Protein 8ZRF (pdb70)

GO terms:
  GO:0005634 nucleus (C, IDA)
  GO:0005829 cytosol (C, IDA)
  GO:2000032 regulation of secondary shoot formation (P, IMP)
  GO:1901600 strigolactone metabolic process (P, IMP)
  GO:1901600 strigolactone metabolic process (P, IDA)

Radius of gyration: 19.19 Å; Cα contacts (8 Å, |Δi|>4): 622; chains: 1; bounding box: 52×47×46 Å

Nearest PDB structures (foldseek):
  8vcd-assembly1_A  TM=9.136E-01  e=2.248E-62  Arabidopsis thaliana
  8vca-assembly1_A  TM=9.143E-01  e=3.358E-61  Arabidopsis thaliana
  8vce-assembly2_B  TM=8.888E-01  e=4.292E-27  Arabidopsis thaliana
  8ea2-assembly1_A  TM=7.951E-01  e=3.078E-24  Pueraria montana var. lobata
  6rj8-assembly1_A-2  TM=8.460E-01  e=8.021E-21  Tabernanthe iboga

Organism: Arabidopsis thaliana (NCBI:txid3702)

Secondary structure (DSSP, 8-state):
-HHHHHHHHHHHHTT----SS------PPP-SS-----EEEEEEEEETTTTEEEEEEEEHHHHTTSPEEEEEEE--STTTS--TTSHHHHHHHHHHHHHHT-EEEEE----TTTS-TTHHHHHHHHHHHHHHHHHHTTGGGGTSSS---EEEEEEEEEEETHHHHHHHHHHHHHHTTSS--TT--EEEEEEES-----SSPPTGGGS---SS--HHHHHHHHHHHSPTT--TTSTTT-TTSSSS--TTSS-PPPEEEEEETT-TTHHHHHHHHHHHHHHSS--EEEEEETT--TTHHHH-TTSHHHHHHHHHHHHHHHHH-

B-factor: mean 43.34, std 15.81, range [19.72, 107.05]

Solvent-accessible surface area: 15609 Å² total; per-residue (Å²): 144,63,75,129,13,55,122,17,10,98,128,46,47,100,120,35,61,136,130,208,83,172,80,166,135,182,137,94,127,139,106,78,199,146,154,144,78,86,26,64,87,77,54,26,60,16,50,162,116,57,100,13,55,0,28,0,0,3,0,70,66,12,20,126,202,88,29,2,14,0,0,0,2,0,1,2,24,3,2,14,53,12,21,26,51,112,110,70,11,31,68,11,0,50,36,0,0,28,58,17,70,0,0,0,0,0,0,24,7,42,46,6,47,146,65,56,6,77,8,3,20,109,2,0,39,24,0,0,68,33,0,87,70,30,22,76,66,105,11,13,79,156,10,13,188,81,46,11,85,19,36,21,59,47,0,0,0,0,0,8,8,0,0,0,0,0,0,6,27,2,1,16,93,37,15,53,57,70,34,123,27,101,59,11,117,14,36,0,0,0,0,0,0,1,2,3,4,3,77,150,77,18,132,22,8,105,32,86,52,4,64,99,14,23,35,89,0,10,29,36,11,6,124,0,0,6,45,136,75,36,73,44,51,56,69,9,1,19,6,54,7,136,105,13,64,90,2,107,97,19,79,14,66,22,1,2,0,0,0,0,22,54,3,4,3,58,29,17,1,69,72,3,0,96,77,0,81,170,47,43,88,21,182,7,75,34,48,57,24,137,125,74,63,33,5,5,4,10,79,130,60,77,30,119,10,2,83,76,0,7,159,43,0,16,57,15,6,110,129,36,74

Structure (mmCIF, N/CA/C/O backbone):
data_8ZRF
#
_entry.id   8ZRF
#
_cell.length_a   84.091
_cell.length_b   84.091
_cell.length_c   117.238
_cell.angle_alpha   90.00
_cell.angle_beta   90.00
_cell.angle_gamma   90.00
#
_symmetry.space_group_name_H-M   'P 41 21 2'
#
loop_
_entity.id
_entity.type
_entity.pdbx_description
1 polymer 'Carboxylesterase 15'
2 non-polymer GLYCEROL
3 water water
#
loop_
_atom_site.group_PDB
_atom_site.id
_atom_site.type_symbol
_atom_site.label_atom_id
_atom_site.label_alt_id
_atom_site.label_comp_id
_atom_site.label_asym_id
_atom_site.label_entity_id
_atom_site.label_seq_id
_atom_site.pdbx_PDB_ins_code
_atom_site.Cartn_x
_atom_site.Cartn_y
_atom_site.Cartn_z
_atom_site.occupancy
_atom_site.B_iso_or_equiv
_atom_site.auth_seq_id
_atom_site.auth_comp_id
_atom_site.auth_asym_id
_atom_site.auth_atom_id
_atom_site.pdbx_PDB_model_num
ATOM 1 N N . GLN A 1 1 ? 50.029 47.953 64.054 1.00 75.59 9 GLN A N 1
ATOM 2 C CA . GLN A 1 1 ? 50.044 46.839 65.001 1.00 80.08 9 GLN A CA 1
ATOM 3 C C . GLN A 1 1 ? 48.733 46.057 64.954 1.00 76.96 9 GLN A C 1
ATOM 4 O O . GLN A 1 1 ? 48.743 44.837 64.813 1.00 74.53 9 GLN A O 1
ATOM 10 N N . VAL A 1 2 ? 47.611 46.775 65.085 1.00 75.06 10 VAL A N 1
ATOM 11 C CA . VAL A 1 2 ? 46.287 46.179 64.988 1.00 75.72 10 VAL A CA 1
ATOM 12 C C . VAL A 1 2 ? 46.047 45.682 63.562 1.00 74.23 10 VAL A C 1
ATOM 13 O O . VAL A 1 2 ? 45.445 44.629 63.357 1.00 66.85 10 VAL A O 1
ATOM 17 N N . ALA A 1 3 ? 46.538 46.453 62.583 1.00 71.84 11 ALA A N 1
ATOM 18 C CA . ALA A 1 3 ? 46.404 46.111 61.176 1.00 70.56 11 ALA A CA 1
ATOM 19 C C . ALA A 1 3 ? 47.199 44.859 60.804 1.00 70.09 11 ALA A C 1
ATOM 20 O O . ALA A 1 3 ? 46.765 44.089 59.950 1.00 71.28 11 ALA A O 1
ATOM 22 N N . GLU A 1 4 ? 48.359 44.664 61.447 1.00 67.99 12 GLU A N 1
ATOM 23 C CA . GLU A 1 4 ? 49.145 43.452 61.270 1.00 68.43 12 GLU A CA 1
ATOM 24 C C . GLU A 1 4 ? 48.447 42.247 61.888 1.00 62.58 12 GLU A C 1
ATOM 25 O O . GLU A 1 4 ? 48.441 41.169 61.300 1.00 57.65 12 GLU A O 1
ATOM 31 N N . ASP A 1 5 ? 47.897 42.438 63.092 1.00 59.56 13 ASP A N 1
ATOM 32 C CA . ASP A 1 5 ? 47.127 41.406 63.766 1.00 61.00 13 ASP A CA 1
ATOM 33 C C . ASP A 1 5 ? 45.905 40.974 62.956 1.00 58.59 13 ASP A C 1
ATOM 34 O O . ASP A 1 5 ? 45.516 39.807 62.996 1.00 55.46 13 ASP A O 1
ATOM 39 N N . CYS A 1 6 ? 45.319 41.924 62.218 1.00 55.07 14 CYS A N 1
ATOM 40 C CA . CYS A 1 6 ? 44.199 41.650 61.331 1.00 57.60 14 CYS A CA 1
ATOM 41 C C . CYS A 1 6 ? 44.606 40.801 60.124 1.00 58.64 14 CYS A C 1
ATOM 42 O O . CYS A 1 6 ? 43.855 39.924 59.701 1.00 50.53 14 CYS A O 1
ATOM 45 N N . MET A 1 7 ? 45.785 41.078 59.552 1.00 58.48 15 MET A N 1
ATOM 46 C CA . MET A 1 7 ? 46.300 40.292 58.441 1.00 56.34 15 MET A CA 1
ATOM 47 C C . MET A 1 7 ? 46.589 38.862 58.896 1.00 51.57 15 MET A C 1
ATOM 48 O O . MET A 1 7 ? 46.326 37.910 58.166 1.00 55.20 15 MET A O 1
ATOM 53 N N . GLY A 1 8 ? 47.110 38.722 60.119 1.00 46.72 16 GLY A N 1
ATOM 54 C CA . GLY A 1 8 ? 47.401 37.424 60.703 1.00 46.57 16 GLY A CA 1
ATOM 55 C C . GLY A 1 8 ? 46.149 36.645 61.097 1.00 47.55 16 GLY A C 1
ATOM 56 O O . GLY A 1 8 ? 46.155 35.413 61.103 1.00 43.79 16 GLY A O 1
ATOM 57 N N . LEU A 1 9 ? 45.087 37.380 61.451 1.00 45.87 17 LEU A N 1
ATOM 58 C CA . LEU A 1 9 ? 43.803 36.776 61.764 1.00 43.94 17 LEU A CA 1
ATOM 59 C C . LEU A 1 9 ? 43.237 36.059 60.538 1.00 40.47 17 LEU A C 1
ATOM 60 O O . LEU A 1 9 ? 42.828 34.906 60.638 1.00 38.20 17 LEU A O 1
ATOM 65 N N . LEU A 1 10 ? 43.207 36.756 59.394 1.00 40.90 18 LEU A N 1
ATOM 66 C CA . LEU A 1 10 ? 42.769 36.160 58.142 1.00 43.81 18 LEU A CA 1
ATOM 67 C C . LEU A 1 10 ? 43.485 34.841 57.845 1.00 45.42 18 LEU A C 1
ATOM 68 O O . LEU A 1 10 ? 42.851 33.864 57.448 1.00 41.88 18 LEU A O 1
ATOM 73 N N . GLN A 1 11 ? 44.809 34.815 58.045 1.00 43.17 19 GLN A N 1
ATOM 74 C CA . GLN A 1 11 ? 45.586 33.620 57.762 1.00 43.27 19 GLN A CA 1
ATOM 75 C C . GLN A 1 11 ? 45.198 32.480 58.697 1.00 40.49 19 GLN A C 1
ATOM 76 O O . GLN A 1 11 ? 44.985 31.360 58.248 1.00 43.13 19 GLN A O 1
ATOM 82 N N . LEU A 1 12 ? 45.102 32.767 60.000 1.00 38.82 20 LEU A N 1
ATOM 83 C CA . LEU A 1 12 ? 44.796 31.732 60.976 1.00 40.75 20 LEU A CA 1
ATOM 84 C C . LEU A 1 12 ? 43.375 31.203 60.794 1.00 39.57 20 LEU A C 1
ATOM 85 O O . LEU A 1 12 ? 43.127 30.007 60.935 1.00 37.51 20 LEU A O 1
ATOM 90 N N . LEU A 1 13 ? 42.452 32.103 60.442 1.00 38.17 21 LEU A N 1
ATOM 91 C CA . LEU A 1 13 ? 41.044 31.756 60.344 1.00 41.48 21 LEU A CA 1
ATOM 92 C C . LEU A 1 13 ? 40.787 30.694 59.275 1.00 39.54 21 LEU A C 1
ATOM 93 O O . LEU A 1 13 ? 39.954 29.802 59.460 1.00 37.07 21 LEU A O 1
ATOM 98 N N . SER A 1 14 ? 41.522 30.784 58.161 1.00 36.81 22 SER A N 1
ATOM 99 C CA . SER A 1 14 ? 41.274 29.932 57.009 1.00 38.66 22 SER A CA 1
ATOM 100 C C . SER A 1 14 ? 42.338 28.858 56.791 1.00 39.17 22 SER A C 1
ATOM 101 O O . SER A 1 14 ? 42.367 28.205 55.751 1.00 38.41 22 SER A O 1
ATOM 104 N N . ASN A 1 15 ? 43.187 28.665 57.801 1.00 42.37 23 ASN A N 1
ATOM 105 C CA . ASN A 1 15 ? 44.249 27.679 57.742 1.00 47.33 23 ASN A CA 1
ATOM 106 C C . ASN A 1 15 ? 43.724 26.245 57.820 1.00 46.19 23 ASN A C 1
ATOM 107 O O . ASN A 1 15 ? 44.251 25.353 57.162 1.00 47.35 23 ASN A O 1
ATOM 112 N N . GLY A 1 16 ? 42.694 26.027 58.643 1.00 45.50 24 GLY A N 1
ATOM 113 C CA . GLY A 1 16 ? 42.101 24.708 58.800 1.00 48.46 24 GLY A CA 1
ATOM 114 C C . GLY A 1 16 ? 43.044 23.733 59.502 1.00 49.39 24 GLY A C 1
ATOM 115 O O . GLY A 1 16 ? 43.968 24.146 60.200 1.00 46.49 24 GLY A O 1
ATOM 116 N N . THR A 1 17 ? 42.802 22.434 59.302 1.00 46.43 25 THR A N 1
ATOM 117 C CA . THR A 1 17 ? 43.618 21.397 59.908 1.00 44.36 25 THR A CA 1
ATOM 118 C C . THR A 1 17 ? 43.713 20.199 58.967 1.00 41.09 25 THR A C 1
ATOM 119 O O . THR A 1 17 ? 42.899 20.049 58.060 1.00 42.74 25 THR A O 1
ATOM 123 N N . VAL A 1 18 ? 44.706 19.342 59.219 1.00 38.96 26 VAL A N 1
ATOM 124 C CA . VAL A 1 18 ? 44.961 18.160 58.413 1.00 39.15 26 VAL A CA 1
ATOM 125 C C . VAL A 1 18 ? 44.721 16.926 59.273 1.00 41.61 26 VAL A C 1
ATOM 126 O O . VAL A 1 18 ? 45.331 16.779 60.325 1.00 41.60 26 VAL A O 1
ATOM 130 N N . LEU A 1 19 ? 43.828 16.044 58.819 1.00 42.49 27 LEU A N 1
ATOM 131 C CA . LEU A 1 19 ? 43.590 14.789 59.509 1.00 47.06 27 LEU A CA 1
ATOM 132 C C . LEU A 1 19 ? 44.786 13.869 59.297 1.00 49.21 27 LEU A C 1
ATOM 133 O O . LEU A 1 19 ? 45.262 13.728 58.173 1.00 48.66 27 LEU A O 1
ATOM 138 N N . ARG A 1 20 ? 45.239 13.238 60.387 1.00 56.28 28 ARG A N 1
ATOM 139 C CA . ARG A 1 20 ? 46.380 12.338 60.350 1.00 66.07 28 ARG A CA 1
ATOM 140 C C . ARG A 1 20 ? 46.024 10.988 59.728 1.00 62.47 28 ARG A C 1
ATOM 141 O O . ARG A 1 20 ? 46.885 10.344 59.132 1.00 66.19 28 ARG A O 1
ATOM 149 N N . SER A 1 21 ? 44.753 10.577 59.861 1.00 51.82 29 SER A N 1
ATOM 150 C CA . SER A 1 21 ? 44.275 9.333 59.276 1.00 49.64 29 SER A CA 1
ATOM 151 C C . SER A 1 21 ? 42.828 9.449 58.799 1.00 43.95 29 SER A C 1
ATOM 152 O O . SER A 1 21 ? 42.165 10.444 59.065 1.00 46.32 29 SER A O 1
ATOM 155 N N . GLU A 1 22 ? 42.339 8.417 58.104 1.00 39.60 30 GLU A N 1
ATOM 156 C CA . GLU A 1 22 ? 40.994 8.462 57.558 1.00 42.49 30 GLU A CA 1
ATOM 157 C C . GLU A 1 22 ? 39.960 8.430 58.681 1.00 40.70 30 GLU A C 1
ATOM 158 O O . GLU A 1 22 ? 40.205 7.870 59.750 1.00 37.83 30 GLU A O 1
ATOM 164 N N . SER A 1 23 ? 38.817 9.084 58.438 1.00 39.33 31 SER A N 1
ATOM 165 C CA . SER A 1 23 ? 37.726 9.132 59.399 1.00 37.95 31 SER A CA 1
ATOM 166 C C . SER A 1 23 ? 36.397 8.856 58.712 1.00 36.94 31 SER A C 1
ATOM 167 O O . SER A 1 23 ? 36.322 8.815 57.488 1.00 38.68 31 SER A O 1
ATOM 170 N N . ILE A 1 24 ? 35.358 8.662 59.529 1.00 38.36 32 ILE A N 1
ATOM 171 C CA . ILE A 1 24 ? 34.018 8.383 59.047 1.00 37.29 32 ILE A CA 1
ATOM 172 C C . ILE A 1 24 ? 33.055 9.318 59.770 1.00 34.45 32 ILE A C 1
ATOM 173 O O . ILE A 1 24 ? 33.206 9.538 60.966 1.00 37.26 32 ILE A O 1
ATOM 178 N N . ASP A 1 25 ? 32.091 9.873 59.028 1.00 32.43 33 ASP A N 1
ATOM 179 C CA . ASP A 1 25 ? 30.995 10.628 59.612 1.00 34.21 33 ASP A CA 1
ATOM 180 C C . ASP A 1 25 ? 29.672 10.013 59.165 1.00 33.94 33 ASP A C 1
ATOM 181 O O . ASP A 1 25 ? 29.604 9.374 58.118 1.00 33.26 33 ASP A O 1
ATOM 186 N N . LEU A 1 26 ? 28.632 10.249 59.959 1.00 33.96 34 LEU A N 1
ATOM 187 C CA . LEU A 1 26 ? 27.264 9.801 59.608 1.00 40.13 34 LEU A CA 1
ATOM 188 C C . LEU A 1 26 ? 26.496 11.010 59.061 1.00 41.07 34 LEU A C 1
ATOM 189 O O . LEU A 1 26 ? 26.623 12.088 59.646 1.00 49.45 34 LEU A O 1
ATOM 194 N N . ILE A 1 27 ? 25.764 10.835 57.970 1.00 38.42 35 ILE A N 1
ATOM 195 C CA . ILE A 1 27 ? 25.028 11.962 57.335 1.00 44.76 35 ILE A CA 1
ATOM 196 C C . ILE A 1 27 ? 23.558 11.570 57.174 1.00 47.69 35 ILE A C 1
ATOM 197 O O . ILE A 1 27 ? 23.293 10.471 56.667 1.00 43.70 35 ILE A O 1
ATOM 202 N N . THR A 1 28 ? 22.657 12.467 57.569 1.00 52.39 36 THR A N 1
ATOM 203 C CA . THR A 1 28 ? 21.207 12.223 57.432 1.00 55.70 36 THR A CA 1
ATOM 204 C C . THR A 1 28 ? 20.806 12.405 55.989 1.00 57.71 36 THR A C 1
ATOM 205 O O . THR A 1 28 ? 21.118 13.457 55.418 1.00 61.43 36 THR A O 1
ATOM 209 N N . GLN A 1 29 ? 20.160 11.402 55.408 1.00 61.62 37 GLN A N 1
ATOM 210 C CA . GLN A 1 29 ? 19.695 11.463 54.033 1.00 67.32 37 GLN A CA 1
ATOM 211 C C . GLN A 1 29 ? 18.429 12.306 53.920 1.00 68.21 37 GLN A C 1
ATOM 212 O O . GLN A 1 29 ? 17.691 12.462 54.892 1.00 59.92 37 GLN A O 1
ATOM 218 N N . GLN A 1 30 ? 18.205 12.856 52.720 1.00 73.99 38 GLN A N 1
ATOM 219 C CA . GLN A 1 30 ? 16.948 13.504 52.387 1.00 80.26 38 GLN A CA 1
ATOM 220 C C . GLN A 1 30 ? 15.839 12.473 52.573 1.00 81.79 38 GLN A C 1
ATOM 221 O O . GLN A 1 30 ? 15.972 11.336 52.125 1.00 87.30 38 GLN A O 1
ATOM 227 N N . ILE A 1 31 ? 14.767 12.872 53.266 1.00 75.49 39 ILE A N 1
ATOM 228 C CA . ILE A 1 31 ? 13.612 12.010 53.458 1.00 79.23 39 ILE A CA 1
ATOM 229 C C . ILE A 1 31 ? 12.333 12.821 53.247 1.00 74.11 39 ILE A C 1
ATOM 230 O O . ILE A 1 31 ? 12.219 13.944 53.740 1.00 63.47 39 ILE A O 1
ATOM 235 N N . PRO A 1 32 ? 11.343 12.297 52.484 1.00 71.53 40 PRO A N 1
ATOM 236 C CA . PRO A 1 32 ? 10.073 12.994 52.318 1.00 66.21 40 PRO A CA 1
ATOM 237 C C . PRO A 1 32 ? 9.251 13.004 53.604 1.00 58.39 40 PRO A C 1
ATOM 238 O O . PRO A 1 32 ? 9.566 12.279 54.545 1.00 63.93 40 PRO A O 1
ATOM 242 N N . PHE A 1 33 ? 8.180 13.790 53.617 1.00 51.82 41 PHE A N 1
ATOM 243 C CA . PHE A 1 33 ? 7.241 13.803 54.774 1.00 56.28 41 PHE A CA 1
ATOM 244 C C . PHE A 1 33 ? 7.957 14.293 56.035 1.00 56.81 41 PHE A C 1
ATOM 245 O O . PHE A 1 33 ? 7.808 13.714 57.123 1.00 55.23 41 PHE A O 1
ATOM 253 N N . LYS A 1 34 ? 8.688 15.387 55.886 1.00 58.40 42 LYS A N 1
ATOM 254 C CA . LYS A 1 34 ? 9.358 15.994 57.055 1.00 64.28 42 LYS A CA 1
ATOM 255 C C . LYS A 1 34 ? 8.318 16.772 57.861 1.00 62.86 42 LYS A C 1
ATOM 256 O O . LYS A 1 34 ? 7.320 17.214 57.273 1.00 59.90 42 LYS A O 1
ATOM 262 N N . ASN A 1 35 ? 8.536 16.914 59.164 1.00 58.93 43 ASN A N 1
ATOM 263 C CA . ASN A 1 35 ? 7.629 17.743 59.990 1.00 56.47 43 ASN A CA 1
ATOM 264 C C . ASN A 1 35 ? 8.136 19.184 59.911 1.00 57.74 43 ASN A C 1
ATOM 265 O O . ASN A 1 35 ? 9.362 19.378 59.932 1.00 58.77 43 ASN A O 1
ATOM 270 N N . ASN A 1 36 ? 7.228 20.145 59.794 1.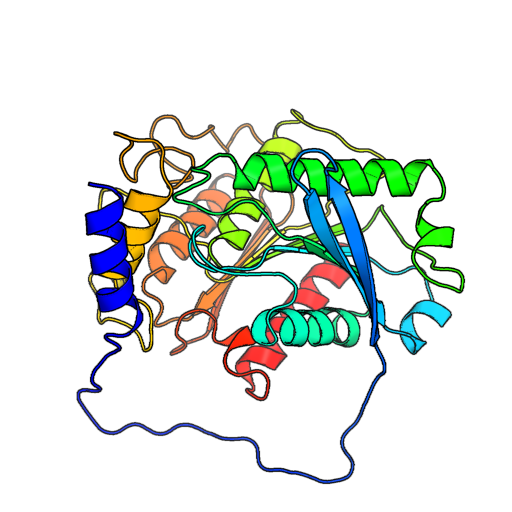00 53.62 44 ASN A N 1
ATOM 271 C CA . ASN A 1 36 ? 7.658 21.554 59.618 1.00 60.18 44 ASN A CA 1
ATOM 272 C C . ASN A 1 36 ? 6.930 22.470 60.606 1.00 57.54 44 ASN A C 1
ATOM 273 O O . ASN A 1 36 ? 5.950 22.019 61.225 1.00 50.06 44 ASN A O 1
ATOM 278 N N . GLN A 1 37 ? 7.421 23.700 60.747 1.00 52.94 45 GLN A N 1
ATOM 279 C CA . GLN A 1 37 ? 6.825 24.699 61.663 1.00 49.33 45 GLN A CA 1
ATOM 280 C C . GLN A 1 37 ? 7.208 26.081 61.124 1.00 41.28 45 GLN A C 1
ATOM 281 O O . GLN A 1 37 ? 8.282 26.194 60.522 1.00 36.69 45 GLN A O 1
ATOM 287 N N . THR A 1 38 ? 6.343 27.070 61.312 1.00 33.83 46 THR A N 1
ATOM 288 C CA . THR A 1 38 ? 6.630 28.441 60.869 1.00 33.58 46 THR A CA 1
ATOM 289 C C . THR A 1 38 ? 7.185 29.233 62.030 1.00 30.70 46 THR A C 1
ATOM 290 O O . THR A 1 38 ? 6.752 28.997 63.169 1.00 30.32 46 THR A O 1
ATOM 294 N N . VAL A 1 39 ? 8.121 30.129 61.745 1.00 31.52 47 VAL A N 1
ATOM 295 C CA . VAL A 1 39 ? 8.695 31.018 62.792 1.00 29.80 47 VAL A CA 1
ATOM 296 C C . VAL A 1 39 ? 8.658 32.455 62.256 1.00 28.48 47 VAL A C 1
ATOM 297 O O . VAL A 1 39 ? 9.228 32.707 61.192 1.00 28.89 47 VAL A O 1
ATOM 301 N N . LEU A 1 40 ? 7.982 33.334 62.978 1.00 29.38 48 LEU A N 1
ATOM 302 C CA . LEU A 1 40 ? 7.910 34.759 62.602 1.00 31.85 48 LEU A CA 1
ATOM 303 C C . LEU A 1 40 ? 9.126 35.475 63.189 1.00 29.96 48 LEU A C 1
ATOM 304 O O . LEU A 1 40 ? 9.471 35.194 64.334 1.00 32.32 48 LEU A O 1
ATOM 309 N N . PHE A 1 41 ? 9.744 36.357 62.413 1.00 29.66 49 PHE A N 1
ATOM 310 C CA . PHE A 1 41 ? 10.843 37.127 62.960 1.00 28.79 49 PHE A CA 1
ATOM 311 C C . PHE A 1 41 ? 10.875 38.531 62.376 1.00 30.40 49 PHE A C 1
ATOM 312 O O . PHE A 1 41 ? 10.356 38.776 61.291 1.00 29.65 49 PHE A O 1
ATOM 320 N N . LYS A 1 42 ? 11.460 39.449 63.143 1.00 30.31 50 LYS A N 1
ATOM 321 C CA . LYS A 1 42 ? 11.663 40.805 62.681 1.00 33.09 50 LYS A CA 1
ATOM 322 C C . LYS A 1 42 ? 12.827 41.414 63.446 1.00 31.27 50 LYS A C 1
ATOM 323 O O . LYS A 1 42 ? 13.141 40.977 64.552 1.00 28.75 50 LYS A O 1
ATOM 329 N N . ASP A 1 43 ? 13.424 42.445 62.848 1.00 29.97 51 ASP A N 1
ATOM 330 C CA . ASP A 1 43 ? 14.499 43.183 63.480 1.00 31.55 51 ASP A CA 1
ATOM 331 C C . ASP A 1 43 ? 13.956 44.446 64.140 1.00 33.31 51 ASP A C 1
ATOM 332 O O . ASP A 1 43 ? 12.981 45.028 63.669 1.00 31.66 51 ASP A O 1
ATOM 337 N N . SER A 1 44 ? 14.592 44.857 65.238 1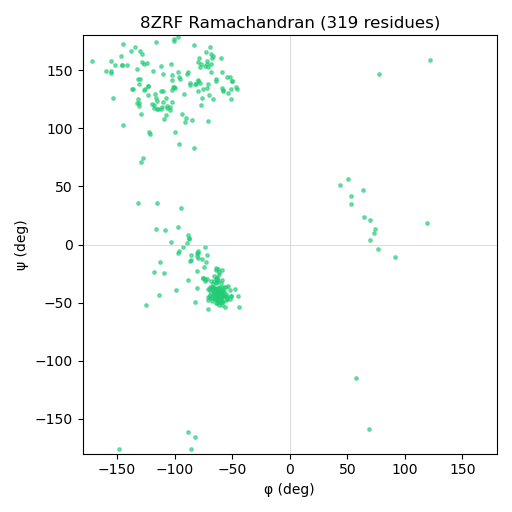.00 35.80 52 SER A N 1
ATOM 338 C CA . SER A 1 44 ? 14.377 46.196 65.757 1.00 37.29 52 SER A CA 1
ATOM 339 C C . SER A 1 44 ? 15.601 46.704 66.503 1.00 35.92 52 SER A C 1
ATOM 340 O O . SER A 1 44 ? 16.434 45.931 66.988 1.00 32.92 52 SER A O 1
ATOM 343 N N . ILE A 1 45 ? 15.710 48.033 66.534 1.00 33.11 53 ILE A N 1
ATOM 344 C CA . ILE A 1 45 ? 16.832 48.697 67.166 1.00 36.24 53 ILE A CA 1
ATOM 345 C C . ILE A 1 45 ? 16.629 48.623 68.675 1.00 32.85 53 ILE A C 1
ATOM 346 O O . ILE A 1 45 ? 15.518 48.817 69.156 1.00 37.44 53 ILE A O 1
ATOM 351 N N . TYR A 1 46 ? 17.691 48.258 69.400 1.00 30.55 54 TYR A N 1
ATOM 352 C CA . TYR A 1 46 ? 17.669 48.246 70.853 1.00 30.67 54 TYR A CA 1
ATOM 353 C C . TYR A 1 46 ? 18.594 49.300 71.456 1.00 31.10 54 TYR A C 1
ATOM 354 O O . TYR A 1 46 ? 18.503 49.584 72.642 1.00 32.35 54 TYR A O 1
ATOM 363 N N . HIS A 1 47 ? 19.499 49.855 70.644 1.00 32.96 55 HIS A N 1
ATOM 364 C CA . HIS A 1 47 ? 20.383 50.912 71.101 1.00 33.66 55 HIS A CA 1
ATOM 365 C C . HIS A 1 47 ? 20.608 51.876 69.938 1.00 33.47 55 HIS A C 1
ATOM 366 O O . HIS A 1 47 ? 21.357 51.585 69.003 1.00 31.70 55 HIS A O 1
ATOM 373 N N . LYS A 1 48 ? 19.917 53.017 70.004 1.00 33.95 56 LYS A N 1
ATOM 374 C CA . LYS A 1 48 ? 19.899 53.975 68.911 1.00 36.34 56 LYS A CA 1
ATOM 375 C C . LYS A 1 48 ? 21.275 54.584 68.642 1.00 33.14 56 LYS A C 1
ATOM 376 O O . LYS A 1 48 ? 21.701 54.613 67.494 1.00 35.35 56 LYS A O 1
ATOM 382 N N . PRO A 1 49 ? 22.034 55.053 69.664 1.00 35.79 57 PRO A N 1
ATOM 383 C CA . PRO A 1 49 ? 23.326 55.689 69.425 1.00 36.17 57 PRO A CA 1
ATOM 384 C C . PRO A 1 49 ? 24.330 54.817 68.674 1.00 38.04 57 PRO A C 1
ATOM 385 O O . PRO A 1 49 ? 25.024 55.305 67.788 1.00 36.06 57 PRO A O 1
ATOM 389 N N . ASN A 1 50 ? 24.417 53.538 69.060 1.00 36.55 58 ASN A N 1
ATOM 390 C CA . ASN A 1 50 ? 25.311 52.582 68.421 1.00 36.31 58 ASN A CA 1
ATOM 391 C C . ASN A 1 50 ? 24.676 51.850 67.236 1.00 34.65 58 ASN A C 1
ATOM 392 O O . ASN A 1 50 ? 25.321 51.024 66.603 1.00 35.65 58 ASN A O 1
ATOM 397 N N . ASN A 1 51 ? 23.418 52.173 66.918 1.00 33.21 59 ASN A N 1
ATOM 398 C CA . ASN A 1 51 ? 22.722 51.542 65.810 1.00 36.61 59 ASN A CA 1
ATOM 399 C C . ASN A 1 51 ? 22.754 50.016 65.931 1.00 36.27 59 ASN A C 1
ATOM 400 O O . ASN A 1 51 ? 22.973 49.308 64.952 1.00 37.38 59 ASN A O 1
ATOM 405 N N . LEU A 1 52 ? 22.558 49.518 67.155 1.00 33.61 60 LEU A N 1
ATOM 406 C CA . LEU A 1 52 ? 22.562 48.089 67.415 1.00 32.97 60 LEU A CA 1
ATOM 407 C C . LEU A 1 52 ? 21.141 47.545 67.316 1.00 32.76 60 LEU A C 1
ATOM 408 O O . LEU A 1 52 ? 20.219 48.082 67.940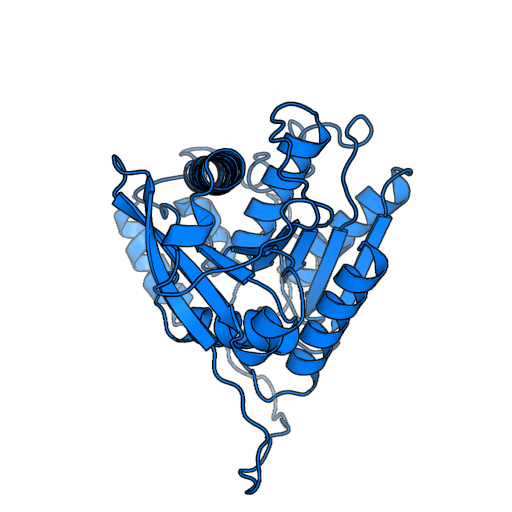 1.00 28.20 60 LEU A O 1
ATOM 413 N N . HIS A 1 53 ? 21.006 46.471 66.525 1.00 28.90 61 HIS A N 1
ATOM 414 C CA . HIS A 1 53 ? 19.745 45.790 66.298 1.00 27.33 61 HIS A CA 1
ATOM 415 C C . HIS A 1 53 ? 19.721 44.397 66.922 1.00 28.39 61 HIS A C 1
ATOM 416 O O . HIS A 1 53 ? 20.758 43.767 67.120 1.00 27.31 61 HIS A O 1
ATOM 423 N N . LEU A 1 54 ? 18.511 43.940 67.243 1.00 26.66 62 LEU A N 1
ATOM 424 C CA . LEU A 1 54 ? 18.283 42.565 67.632 1.00 26.88 62 LEU A CA 1
ATOM 425 C C . LEU A 1 54 ? 17.148 42.018 66.772 1.00 27.93 62 LEU A C 1
ATOM 426 O O . LEU A 1 54 ? 16.358 42.781 66.208 1.00 27.19 62 LEU A O 1
ATOM 431 N N . ARG A 1 55 ? 17.115 40.689 66.652 1.00 26.53 63 ARG A N 1
ATOM 432 C CA . ARG A 1 55 ? 16.058 39.997 65.940 1.00 27.10 63 ARG A CA 1
ATOM 433 C C . ARG A 1 55 ? 15.200 39.250 66.954 1.00 26.20 63 ARG A C 1
ATOM 434 O O . ARG A 1 55 ? 15.713 38.578 67.853 1.00 25.62 63 ARG A O 1
ATOM 442 N N . LEU A 1 56 ? 13.884 39.423 66.812 1.00 25.41 64 LEU A N 1
ATOM 443 C CA . LEU A 1 56 ? 12.899 38.710 67.600 1.00 25.10 64 LEU A CA 1
ATOM 444 C C . LEU A 1 56 ? 12.324 37.547 66.792 1.00 24.58 64 LEU A C 1
ATOM 445 O O . LEU A 1 56 ? 11.957 37.719 65.633 1.00 26.22 64 LEU A O 1
ATOM 450 N N . TYR A 1 57 ? 12.211 36.385 67.434 1.00 25.42 65 TYR A N 1
ATOM 451 C CA . TYR A 1 57 ? 11.642 35.198 66.820 1.00 26.75 65 TYR A CA 1
ATOM 452 C C . TYR A 1 57 ? 10.476 34.687 67.654 1.00 27.16 65 TYR A C 1
ATOM 453 O O . TYR A 1 57 ? 10.584 34.584 68.867 1.00 26.71 65 TYR A O 1
ATOM 462 N N . LYS A 1 58 ? 9.392 34.321 66.969 1.00 28.71 66 LYS A N 1
ATOM 463 C CA . LYS A 1 58 ? 8.225 33.747 67.605 1.00 31.48 66 LYS A CA 1
ATOM 464 C C . LYS A 1 58 ? 7.800 32.513 66.818 1.00 29.30 66 LYS A C 1
ATOM 465 O O . LYS A 1 58 ? 7.486 32.618 65.634 1.00 27.67 66 LYS A O 1
ATOM 471 N N . PRO A 1 59 ? 7.740 31.314 67.438 1.00 34.03 67 PRO A N 1
ATOM 472 C CA . PRO A 1 59 ? 7.087 30.180 66.797 1.00 38.52 67 PRO A CA 1
ATOM 473 C C . PRO A 1 59 ? 5.584 30.403 66.738 1.00 38.98 67 PRO A C 1
ATOM 474 O O . PRO A 1 59 ? 5.000 30.756 67.754 1.00 39.40 67 PRO A O 1
ATOM 478 N N . ILE A 1 60 ? 4.973 30.251 65.560 1.00 43.82 68 ILE A N 1
ATOM 479 C CA . ILE A 1 60 ? 3.603 30.711 65.377 1.00 51.74 68 ILE A CA 1
ATOM 480 C C . ILE A 1 60 ? 2.563 29.862 66.111 1.00 61.23 68 ILE A C 1
ATOM 481 O O . ILE A 1 60 ? 1.773 30.398 66.890 1.00 64.34 68 ILE A O 1
ATOM 486 N N . SER A 1 61 ? 2.550 28.548 65.860 1.00 65.88 69 SER A N 1
ATOM 487 C CA . SER A 1 61 ? 1.522 27.689 66.431 1.00 74.19 69 SER A CA 1
ATOM 488 C C . SER A 1 61 ? 1.616 27.597 67.956 1.00 79.06 69 SER A C 1
ATOM 489 O O . SER A 1 61 ? 0.595 27.454 68.627 1.00 81.65 69 SER A O 1
ATOM 492 N N . ALA A 1 62 ? 2.841 27.695 68.494 1.00 81.98 70 ALA A N 1
ATOM 493 C CA . ALA A 1 62 ? 3.080 27.575 69.927 1.00 83.48 70 ALA A CA 1
ATOM 494 C C . ALA A 1 62 ? 2.631 28.798 70.728 1.00 86.58 70 ALA A C 1
ATOM 495 O O . ALA A 1 62 ? 2.234 28.658 71.884 1.00 87.68 70 ALA A O 1
ATOM 497 N N . SER A 1 63 ? 2.698 29.987 70.109 1.00 87.46 71 SER A N 1
ATOM 498 C CA . SER A 1 63 ? 2.317 31.236 70.758 1.00 90.22 71 SER A CA 1
ATOM 499 C C . SER A 1 63 ? 0.805 31.415 70.904 1.00 93.53 71 SER A C 1
ATOM 500 O O . SER A 1 63 ? 0.357 32.222 71.718 1.00 89.87 71 SER A O 1
ATOM 503 N N . ASN A 1 64 ? 0.032 30.667 70.102 1.00 100.26 72 ASN A N 1
ATOM 504 C CA . ASN A 1 64 ? -1.415 30.583 70.247 1.00 101.39 72 ASN A CA 1
ATOM 505 C C . ASN A 1 64 ? -1.845 29.864 71.525 1.00 97.82 72 ASN A C 1
ATOM 506 O O . ASN A 1 64 ? -2.931 30.121 72.039 1.00 98.76 72 ASN A O 1
ATOM 511 N N . ARG A 1 65 ? -1.022 28.912 71.956 1.00 98.18 73 ARG A N 1
ATOM 512 C CA . ARG A 1 65 ? -1.413 28.068 73.109 1.00 98.46 73 ARG A CA 1
ATOM 513 C C . ARG A 1 65 ? -1.127 28.763 74.441 1.00 91.39 73 ARG A C 1
ATOM 514 O O . ARG A 1 65 ? -2.037 28.779 75.294 1.00 91.82 73 ARG A O 1
ATOM 522 N N . THR A 1 66 ? 0.078 29.302 74.623 1.00 82.14 74 THR A N 1
ATOM 523 C CA . THR A 1 66 ? 0.399 29.849 75.956 1.00 74.76 74 THR A CA 1
ATOM 524 C C . THR A 1 66 ? 1.333 31.030 75.886 1.00 62.58 74 THR A C 1
ATOM 525 O O . THR A 1 66 ? 1.647 31.486 74.769 1.00 60.95 74 THR A O 1
ATOM 529 N N . ALA A 1 67 ? 1.740 31.518 77.056 1.00 53.43 75 ALA A N 1
ATOM 530 C CA . ALA A 1 67 ? 2.722 32.612 77.126 1.00 47.66 75 ALA A CA 1
ATOM 531 C C . ALA A 1 67 ? 4.099 32.005 76.910 1.00 42.13 75 ALA A C 1
ATOM 532 O O . ALA A 1 67 ? 4.431 31.003 77.555 1.00 44.83 75 ALA A O 1
ATOM 534 N N . LEU A 1 68 ? 4.876 32.614 76.031 1.00 40.45 76 LEU A N 1
ATOM 535 C CA . LEU A 1 68 ? 6.171 32.062 75.674 1.00 37.53 76 LEU A CA 1
ATOM 536 C C . LEU A 1 68 ? 7.244 32.432 76.693 1.00 37.39 76 LEU A C 1
ATOM 537 O O . LEU A 1 68 ? 7.317 33.582 77.130 1.00 34.16 76 LEU A O 1
ATOM 542 N N . PRO A 1 69 ? 8.140 31.494 77.077 1.00 34.09 77 PRO A N 1
ATOM 543 C CA . PRO A 1 69 ? 9.372 31.883 77.744 1.00 32.83 77 PRO A CA 1
ATOM 544 C C . PRO A 1 69 ? 10.272 32.620 76.764 1.00 29.27 77 PRO A C 1
ATOM 545 O O . PRO A 1 69 ? 10.044 32.558 75.561 1.00 27.04 77 PRO A O 1
ATOM 549 N N . VAL A 1 70 ? 11.273 33.319 77.295 1.00 28.93 78 VAL A N 1
ATOM 550 C CA . VAL A 1 70 ? 12.171 34.110 76.480 1.00 27.73 78 VAL A CA 1
ATOM 551 C C . VAL A 1 70 ? 13.549 33.463 76.517 1.00 27.87 78 VAL A C 1
ATOM 552 O O . VAL A 1 70 ? 14.049 33.132 77.586 1.00 28.89 78 VAL A O 1
ATOM 556 N N . VAL A 1 71 ? 14.144 33.307 75.334 1.00 26.99 79 VAL A N 1
ATOM 557 C CA . VAL A 1 71 ? 15.527 32.888 75.207 1.00 27.43 79 VAL A CA 1
ATOM 558 C C . VAL A 1 71 ? 16.294 34.039 74.566 1.00 24.83 79 VAL A C 1
ATOM 559 O O . VAL A 1 71 ? 16.017 34.424 73.438 1.00 26.59 79 VAL A O 1
ATOM 563 N N . VAL A 1 72 ? 17.249 34.592 75.312 1.00 25.12 80 VAL A N 1
ATOM 564 C CA . VAL A 1 72 ? 18.176 35.570 74.768 1.00 25.08 80 VAL A CA 1
ATOM 565 C C . VAL A 1 72 ? 19.421 34.820 74.309 1.00 25.94 80 VAL A C 1
ATOM 566 O O . VAL A 1 72 ? 20.144 34.252 75.128 1.00 26.86 80 VAL A O 1
ATOM 570 N N . PHE A 1 73 ? 19.631 34.805 72.991 1.00 25.23 81 PHE A N 1
ATOM 571 C CA . PHE A 1 73 ? 20.755 34.110 72.387 1.00 25.86 81 PHE A CA 1
ATOM 572 C C . PHE A 1 73 ? 21.856 35.086 71.984 1.00 25.44 81 PHE A C 1
ATOM 573 O O . PHE A 1 73 ? 21.606 35.984 71.182 1.00 24.69 81 PHE A O 1
ATOM 581 N N . PHE A 1 74 ? 23.063 34.871 72.523 1.00 24.40 82 PHE A N 1
ATOM 582 C CA . PHE A 1 74 ? 24.254 35.616 72.139 1.00 25.42 82 PHE A CA 1
ATOM 583 C C . PHE A 1 74 ? 25.147 34.770 71.240 1.00 23.69 82 PHE A C 1
ATOM 584 O O . PHE A 1 74 ? 25.658 33.739 71.667 1.00 23.45 82 PHE A O 1
ATOM 592 N N . HIS A 1 75 ? 25.312 35.219 69.994 1.00 25.30 83 HIS A N 1
ATOM 593 C CA . HIS A 1 75 ? 26.105 34.512 69.004 1.00 27.36 83 HIS A CA 1
ATOM 594 C C . HIS A 1 75 ? 27.599 34.507 69.334 1.00 28.35 83 HIS A C 1
ATOM 595 O O . HIS A 1 75 ? 28.080 35.330 70.113 1.00 26.53 83 HIS A O 1
ATOM 602 N N . GLY A 1 76 ? 28.319 33.564 68.720 1.00 29.19 84 GLY A N 1
ATOM 603 C CA . GLY A 1 76 ? 29.758 33.440 68.876 1.00 30.22 84 GLY A CA 1
ATOM 604 C C . GLY A 1 76 ? 30.517 34.286 67.859 1.00 30.57 84 GLY A C 1
ATOM 605 O O . GLY A 1 76 ? 29.947 35.197 67.266 1.00 30.73 84 GLY A O 1
ATOM 606 N N . GLY A 1 77 ? 31.799 33.959 67.657 1.00 28.50 85 GLY A N 1
ATOM 607 C CA . GLY A 1 77 ? 32.650 34.680 66.727 1.00 27.27 85 GLY A CA 1
ATOM 608 C C . GLY A 1 77 ? 33.873 35.341 67.361 1.00 28.60 85 GLY A C 1
ATOM 609 O O . GLY A 1 77 ? 34.475 36.227 66.756 1.00 31.34 85 GLY A O 1
ATOM 610 N N . GLY A 1 78 ? 34.233 34.893 68.569 1.00 29.06 86 GLY A N 1
ATOM 611 C CA . GLY A 1 78 ? 35.462 35.298 69.230 1.00 31.38 86 GLY A CA 1
ATOM 612 C C . GLY A 1 78 ? 35.543 36.784 69.581 1.00 33.08 86 GLY A C 1
ATOM 613 O O . GLY A 1 78 ? 36.642 37.304 69.737 1.00 33.35 86 GLY A O 1
ATOM 614 N N . PHE A 1 79 ? 34.374 37.439 69.708 1.00 31.32 87 PHE A N 1
ATOM 615 C CA . PHE A 1 79 ? 34.252 38.878 69.922 1.00 31.40 87 PHE A CA 1
ATOM 616 C C . PHE A 1 79 ? 34.657 39.720 68.710 1.00 33.36 87 PHE A C 1
ATOM 617 O O . PHE A 1 79 ? 34.620 40.950 68.775 1.00 32.14 87 PHE A O 1
ATOM 625 N N . CYS A 1 80 ? 34.990 39.053 67.595 1.00 30.23 88 CYS A N 1
ATOM 626 C CA . CYS A 1 80 ? 35.489 39.719 66.403 1.00 31.22 88 CYS A CA 1
ATOM 627 C C . CYS A 1 80 ? 34.591 39.536 65.187 1.00 32.58 88 CYS A C 1
ATOM 628 O O . CYS A 1 80 ? 34.653 40.343 64.267 1.00 34.63 88 CYS A O 1
ATOM 631 N N . PHE A 1 81 ? 33.795 38.458 65.184 1.00 30.56 89 PHE A N 1
ATOM 632 C CA . PHE A 1 81 ? 32.953 38.101 64.056 1.00 30.11 89 PHE A CA 1
ATOM 633 C C . PHE A 1 81 ? 31.499 37.911 64.476 1.00 29.73 89 PHE A C 1
ATOM 634 O O . PHE A 1 81 ? 31.211 37.600 65.631 1.00 29.97 89 PHE A O 1
ATOM 642 N N . GLY A 1 82 ? 30.593 38.085 63.510 1.00 29.27 90 GLY A N 1
ATOM 643 C CA . GLY A 1 82 ? 29.234 37.588 63.630 1.00 28.84 90 GLY A CA 1
ATOM 644 C C . GLY A 1 82 ? 28.172 38.671 63.504 1.00 31.79 90 GLY A C 1
ATOM 645 O O . GLY A 1 82 ? 28.438 39.856 63.701 1.00 32.10 90 GLY A O 1
ATOM 646 N N . SER A 1 83 ? 26.965 38.224 63.162 1.00 32.61 91 SER A N 1
ATOM 647 C CA . SER A 1 83 ? 25.790 39.076 63.112 1.00 34.27 91 SER A CA 1
ATOM 648 C C . SER A 1 83 ? 24.571 38.186 63.310 1.00 34.63 91 SER A C 1
ATOM 649 O O . SER A 1 83 ? 24.585 37.024 62.901 1.00 33.21 91 SER A O 1
ATOM 652 N N . ARG A 1 84 ? 23.518 38.747 63.913 1.00 34.38 92 ARG A N 1
ATOM 653 C CA . ARG A 1 84 ? 22.280 38.016 64.114 1.00 32.53 92 ARG A CA 1
ATOM 654 C C . ARG A 1 84 ? 21.673 37.603 62.773 1.00 29.96 92 ARG A C 1
ATOM 655 O O . ARG A 1 84 ? 20.912 36.647 62.723 1.00 31.46 92 ARG A O 1
ATOM 663 N N . SER A 1 85 ? 21.985 38.343 61.697 1.00 30.10 93 SER A N 1
ATOM 664 C CA . SER A 1 85 ? 21.421 38.050 60.387 1.00 33.14 93 SER A CA 1
ATOM 665 C C . SER A 1 85 ? 22.179 36.995 59.581 1.00 31.78 93 SER A C 1
ATOM 666 O O . SER A 1 85 ? 21.650 36.483 58.600 1.00 33.57 93 SER A O 1
ATOM 669 N N . TRP A 1 86 ? 23.400 36.653 60.002 1.00 29.69 94 TRP A N 1
ATOM 670 C CA . TRP A 1 86 ? 24.147 35.594 59.347 1.00 30.70 94 TRP A CA 1
ATOM 671 C C . TRP A 1 86 ? 23.316 34.316 59.294 1.00 30.82 94 TRP A C 1
ATOM 672 O O . TRP A 1 86 ? 22.779 33.881 60.309 1.00 30.81 94 TRP A O 1
ATOM 683 N N . PRO A 1 87 ? 23.194 33.667 58.117 1.00 33.18 95 PRO A N 1
ATOM 684 C CA . PRO A 1 87 ? 22.424 32.434 57.999 1.00 34.40 95 PRO A CA 1
ATOM 685 C C . PRO A 1 87 ? 22.689 31.416 59.107 1.00 32.71 95 PRO A C 1
ATOM 686 O O . PRO A 1 87 ? 21.749 30.842 59.650 1.00 33.07 95 PRO A O 1
ATOM 690 N N . HIS A 1 88 ? 23.968 31.207 59.446 1.00 35.96 96 HIS A N 1
ATOM 691 C CA . HIS A 1 88 ? 24.361 30.267 60.486 1.00 35.40 96 HIS A CA 1
ATOM 692 C C . HIS A 1 88 ? 23.657 30.528 61.819 1.00 35.89 96 HIS A C 1
ATOM 693 O O . HIS A 1 88 ? 23.167 29.613 62.475 1.00 32.31 96 HIS A O 1
ATOM 700 N N . PHE A 1 89 ? 23.621 31.793 62.245 1.00 33.08 97 PHE A N 1
ATOM 701 C CA . PHE A 1 89 ? 22.996 32.117 63.515 1.00 32.35 97 PHE A CA 1
ATOM 702 C C . PHE A 1 89 ? 21.477 32.192 63.382 1.00 27.64 97 PHE A C 1
ATOM 703 O O . PHE A 1 89 ? 20.755 31.758 64.274 1.00 29.77 97 PHE A O 1
ATOM 711 N N . HIS A 1 90 ? 21.000 32.722 62.257 1.00 28.61 98 HIS A N 1
ATOM 712 C CA . HIS A 1 90 ? 19.572 32.817 62.009 1.00 28.89 98 HIS A CA 1
ATOM 713 C C . HIS A 1 90 ? 18.951 31.425 62.028 1.00 30.44 98 HIS A C 1
ATOM 714 O O . HIS A 1 90 ? 17.907 31.222 62.645 1.00 29.69 98 HIS A O 1
ATOM 721 N N . ASN A 1 91 ? 19.630 30.469 61.376 1.00 31.43 99 ASN A N 1
ATOM 722 C CA . ASN A 1 91 ? 19.170 29.089 61.319 1.00 32.29 99 ASN A CA 1
ATOM 723 C C . ASN A 1 91 ? 19.106 28.487 62.718 1.00 28.58 99 ASN A C 1
ATOM 724 O O . ASN A 1 91 ? 18.113 27.860 63.089 1.00 25.46 99 ASN A O 1
ATOM 729 N N . PHE A 1 92 ? 20.147 28.738 63.523 1.00 27.58 100 PHE A N 1
ATOM 730 C CA . PHE A 1 92 ? 20.169 28.237 64.883 1.00 26.06 100 PHE A CA 1
ATOM 731 C C . PHE A 1 92 ? 19.023 28.806 65.727 1.00 27.57 100 PHE A C 1
ATOM 732 O O . PHE A 1 92 ? 18.395 28.083 66.500 1.00 27.61 100 PHE A O 1
ATOM 740 N N . CYS A 1 93 ? 18.754 30.109 65.585 1.00 26.78 101 CYS A N 1
ATOM 741 C CA . CYS A 1 93 ? 17.637 30.741 66.272 1.00 27.16 101 CYS A CA 1
ATOM 742 C C . CYS A 1 93 ? 16.270 30.231 65.815 1.00 27.49 101 CYS A C 1
ATOM 743 O O . CYS A 1 93 ? 15.360 30.107 66.627 1.00 28.19 101 CYS A O 1
ATOM 746 N N . LEU A 1 94 ? 16.115 29.950 64.517 1.00 28.29 102 LEU A N 1
ATOM 747 C CA . LEU A 1 94 ? 14.873 29.356 64.039 1.00 29.10 102 LEU A CA 1
ATOM 748 C C . LEU A 1 94 ? 14.646 28.043 64.783 1.00 27.99 102 LEU A C 1
ATOM 749 O O . LEU A 1 94 ? 13.550 27.758 65.259 1.00 27.79 102 LEU A O 1
ATOM 754 N N . THR A 1 95 ? 15.726 27.270 64.916 1.00 29.59 103 THR A N 1
ATOM 755 C CA . THR A 1 95 ? 15.688 26.011 65.636 1.00 30.41 103 THR A CA 1
ATOM 756 C C . THR A 1 95 ? 15.376 26.199 67.119 1.00 30.69 103 THR A C 1
ATOM 757 O O . THR A 1 95 ? 14.573 25.446 67.670 1.00 30.03 103 THR A O 1
ATOM 761 N N . LEU A 1 96 ? 16.029 27.175 67.771 1.00 28.75 104 LEU A N 1
ATOM 762 C CA . LEU A 1 96 ? 15.768 27.452 69.175 1.00 30.98 104 LEU A CA 1
ATOM 763 C C . LEU A 1 96 ? 14.297 27.786 69.393 1.00 30.19 104 LEU A C 1
ATOM 764 O O . LEU A 1 96 ? 13.673 27.255 70.300 1.00 29.27 104 LEU A O 1
ATOM 769 N N . ALA A 1 97 ? 13.769 28.703 68.575 1.00 30.37 105 ALA A N 1
ATOM 770 C CA . ALA A 1 97 ? 12.389 29.139 68.711 1.00 30.00 105 ALA A CA 1
ATOM 771 C C . ALA A 1 97 ? 11.416 27.969 68.573 1.00 30.69 105 ALA A C 1
ATOM 772 O O . ALA A 1 97 ? 10.556 27.764 69.429 1.00 31.38 105 ALA A O 1
ATOM 774 N N . SER A 1 98 ? 11.555 27.206 67.487 1.00 32.19 106 SER A N 1
ATOM 775 C CA . SER A 1 98 ? 10.614 26.136 67.195 1.00 34.26 106 SER A CA 1
ATOM 776 C C . SER A 1 98 ? 10.784 24.978 68.171 1.00 33.07 106 SER A C 1
ATOM 777 O O . SER A 1 98 ? 9.812 24.472 68.708 1.00 32.49 106 SER A O 1
ATOM 780 N N . SER A 1 99 ? 12.034 24.581 68.416 1.00 35.87 107 SER A N 1
ATOM 781 C CA . SER A 1 99 ? 12.303 23.444 69.277 1.00 36.88 107 SER A CA 1
ATOM 782 C C . SER A 1 99 ? 11.973 23.709 70.745 1.00 37.22 107 SER A C 1
ATOM 783 O O . SER A 1 99 ? 11.493 22.817 71.436 1.00 36.38 107 SER A O 1
ATOM 786 N N . LEU A 1 100 ? 12.222 24.936 71.225 1.00 36.65 108 LEU A N 1
ATOM 787 C CA . LEU A 1 100 ? 12.025 25.253 72.632 1.00 34.05 108 LEU A CA 1
ATOM 788 C C . LEU A 1 100 ? 10.667 25.904 72.874 1.00 33.49 108 LEU A C 1
ATOM 789 O O . LEU A 1 100 ? 10.311 26.148 74.020 1.00 35.93 108 LEU A O 1
ATOM 794 N N . ASN A 1 101 ? 9.927 26.191 71.796 1.00 33.40 109 ASN A N 1
ATOM 795 C CA . ASN A 1 101 ? 8.677 26.930 71.883 1.00 38.71 109 ASN A CA 1
ATOM 796 C C . ASN A 1 101 ? 8.867 28.213 72.689 1.00 36.30 109 ASN A C 1
ATOM 797 O O . ASN A 1 101 ? 8.173 28.448 73.673 1.00 33.68 109 ASN A O 1
ATOM 802 N N . ALA A 1 102 ? 9.819 29.037 72.243 1.00 33.14 110 ALA A N 1
ATOM 803 C CA . ALA A 1 102 ? 10.234 30.204 72.997 1.00 32.04 110 ALA A CA 1
ATOM 804 C C . ALA A 1 102 ? 10.301 31.424 72.087 1.00 31.41 110 ALA A C 1
ATOM 805 O O . ALA A 1 102 ? 10.549 31.303 70.888 1.00 31.08 110 ALA A O 1
ATOM 807 N N . LEU A 1 103 ? 10.079 32.600 72.676 1.00 29.53 111 LEU A N 1
ATOM 808 C CA . LEU A 1 103 ? 10.399 33.830 71.985 1.00 29.22 111 LEU A CA 1
ATOM 809 C C . LEU A 1 103 ? 11.912 33.994 72.078 1.00 27.73 111 LEU A C 1
ATOM 810 O O . LEU A 1 103 ? 12.456 34.064 73.176 1.00 30.02 111 LEU A O 1
ATOM 815 N N . VAL A 1 104 ? 12.584 34.043 70.925 1.00 26.86 112 VAL A N 1
ATOM 816 C CA . VAL A 1 104 ? 14.031 34.166 70.906 1.00 27.20 112 VAL A CA 1
ATOM 817 C C . VAL A 1 104 ? 14.411 35.610 70.591 1.00 27.11 112 VAL A C 1
ATOM 818 O O . VAL A 1 104 ? 13.859 36.216 69.673 1.00 24.41 112 VAL A O 1
ATOM 822 N N . VAL A 1 105 ? 15.342 36.140 71.392 1.00 25.27 113 VAL A N 1
ATOM 823 C CA . VAL A 1 105 ? 15.924 37.452 71.178 1.00 25.73 113 VAL A CA 1
ATOM 824 C C . VAL A 1 105 ? 17.381 37.267 70.772 1.00 25.93 113 VAL A C 1
ATOM 825 O O . VAL A 1 105 ? 18.162 36.726 71.547 1.00 26.69 113 VAL A O 1
ATOM 829 N N . SER A 1 106 ? 17.732 37.713 69.562 1.00 26.41 114 SER A N 1
ATOM 830 C CA . SER A 1 106 ? 19.078 37.535 69.042 1.00 27.74 114 SER A CA 1
ATOM 831 C C . SER A 1 106 ? 19.744 38.866 68.696 1.00 26.01 114 SER A C 1
ATOM 832 O O . SER A 1 106 ? 19.517 39.394 67.611 1.00 24.96 114 SER A O 1
ATOM 835 N N . PRO A 1 107 ? 20.557 39.459 69.606 1.00 26.37 115 PRO A N 1
ATOM 836 C CA . PRO A 1 107 ? 21.161 40.767 69.365 1.00 27.40 115 PRO A CA 1
ATOM 837 C C . PRO A 1 107 ? 22.519 40.745 68.672 1.00 27.90 115 PRO A C 1
ATOM 838 O O . PRO A 1 107 ? 23.331 39.849 68.896 1.00 28.56 115 PRO A O 1
ATOM 842 N N . ASP A 1 108 ? 22.764 41.774 67.852 1.00 27.58 116 ASP A N 1
ATOM 843 C CA . ASP A 1 108 ? 24.126 42.148 67.518 1.00 28.95 116 ASP A CA 1
ATOM 844 C C . ASP A 1 108 ? 24.762 42.790 68.743 1.00 31.09 116 ASP A C 1
ATOM 845 O O . ASP A 1 108 ? 24.066 43.308 69.622 1.00 29.44 116 ASP A O 1
ATOM 850 N N . TYR A 1 109 ? 26.092 42.711 68.791 1.00 29.12 117 TYR A N 1
ATOM 851 C CA . TYR A 1 109 ? 26.869 43.437 69.771 1.00 28.94 117 TYR A CA 1
ATOM 852 C C . TYR A 1 109 ? 28.132 43.929 69.074 1.00 29.77 117 TYR A C 1
ATOM 853 O O . TYR A 1 109 ? 28.552 43.360 68.064 1.00 29.08 117 TYR A O 1
ATOM 862 N N . ARG A 1 110 ? 28.704 45.011 69.607 1.00 29.20 118 ARG A N 1
ATOM 863 C CA . ARG A 1 110 ? 29.862 45.636 68.994 1.00 30.52 118 ARG A CA 1
ATOM 864 C C . ARG A 1 110 ? 31.031 44.658 69.032 1.00 28.93 118 ARG A C 1
ATOM 865 O O . ARG A 1 110 ? 31.199 43.920 70.004 1.00 27.02 118 ARG A O 1
ATOM 873 N N . LEU A 1 111 ? 31.795 44.659 67.936 1.00 30.15 119 LEU A N 1
ATOM 874 C CA . LEU A 1 111 ? 32.887 43.729 67.722 1.00 31.54 119 LEU A CA 1
ATOM 875 C C . LEU A 1 111 ? 34.257 44.397 67.790 1.00 32.30 119 LEU A C 1
ATOM 876 O O . LEU A 1 111 ? 34.415 45.555 67.401 1.00 32.10 119 LEU A O 1
ATOM 881 N N . ALA A 1 112 ? 35.227 43.627 68.284 1.00 33.26 120 ALA A N 1
ATOM 882 C CA . ALA A 1 112 ? 36.634 43.989 68.279 1.00 32.76 120 ALA A CA 1
ATOM 883 C C . ALA A 1 112 ? 37.232 43.742 66.897 1.00 37.25 120 ALA A C 1
ATOM 884 O O . ALA A 1 112 ? 36.679 42.951 66.134 1.00 35.63 120 ALA A O 1
ATOM 886 N N . PRO A 1 113 ? 38.387 44.353 66.526 1.00 42.23 121 PRO A N 1
ATOM 887 C CA . PRO A 1 113 ? 39.128 45.279 67.386 1.00 43.36 121 PRO A CA 1
ATOM 888 C C . PRO A 1 113 ? 38.604 46.718 67.454 1.00 42.18 121 PRO A C 1
ATOM 889 O O . PRO A 1 113 ? 39.055 47.491 68.293 1.00 43.96 121 PRO A O 1
ATOM 893 N N . GLU A 1 114 ? 37.678 47.098 66.570 1.00 42.96 122 GLU A N 1
ATOM 894 C CA . GLU A 1 114 ? 37.141 48.450 66.593 1.00 43.37 122 GLU A CA 1
ATOM 895 C C . GLU A 1 114 ? 36.565 48.774 67.973 1.00 45.01 122 GLU A C 1
ATOM 896 O O . GLU A 1 114 ? 36.809 49.850 68.508 1.00 42.26 122 GLU A O 1
ATOM 902 N N . HIS A 1 115 ? 35.813 47.828 68.552 1.00 41.04 123 HIS A N 1
ATOM 903 C CA . HIS A 1 115 ? 35.249 47.989 69.883 1.00 37.78 123 HIS A CA 1
ATOM 904 C C . HIS A 1 115 ? 35.722 46.866 70.800 1.00 37.30 123 HIS A C 1
ATOM 905 O O . HIS A 1 115 ? 35.155 45.771 70.798 1.00 37.25 123 HIS A O 1
ATOM 912 N N . ARG A 1 116 ? 36.772 47.149 71.576 1.00 35.44 124 ARG A N 1
ATOM 913 C CA . ARG A 1 116 ? 37.334 46.167 72.489 1.00 36.64 124 ARG A CA 1
ATOM 914 C C . ARG A 1 116 ? 36.418 45.924 73.681 1.00 34.21 124 ARG A C 1
ATOM 915 O O . ARG A 1 116 ? 35.557 46.744 73.994 1.00 36.07 124 ARG A O 1
ATOM 923 N N . LEU A 1 117 ? 36.598 44.765 74.315 1.00 34.00 125 LEU A N 1
ATOM 924 C CA . LEU A 1 117 ? 35.905 44.457 75.550 1.00 34.80 125 LEU A CA 1
ATOM 925 C C . LEU A 1 117 ? 36.209 45.600 76.516 1.00 40.56 125 LEU A C 1
ATOM 926 O O . LEU A 1 117 ? 37.333 46.103 76.497 1.00 38.59 125 LEU A O 1
ATOM 931 N N . PRO A 1 118 ? 35.260 46.032 77.391 1.00 38.06 126 PRO A N 1
ATOM 932 C CA . PRO A 1 118 ? 33.985 45.341 77.606 1.00 36.13 126 PRO A CA 1
ATOM 933 C C . PRO A 1 118 ? 32.781 45.842 76.798 1.00 31.79 126 PRO A C 1
ATOM 934 O O . PRO A 1 118 ? 31.647 45.749 77.264 1.00 36.55 126 PRO A O 1
ATOM 938 N N . ALA A 1 119 ? 32.997 46.357 75.584 1.00 31.22 127 ALA A N 1
ATOM 939 C CA . ALA A 1 119 ? 31.893 46.831 74.759 1.00 30.84 127 ALA A CA 1
ATOM 940 C C . ALA A 1 119 ? 30.769 45.801 74.589 1.00 32.81 127 ALA A C 1
ATOM 941 O O . ALA A 1 119 ? 29.593 46.122 74.770 1.00 30.89 127 ALA A O 1
ATOM 943 N N . ALA A 1 120 ? 31.128 44.551 74.271 1.00 31.18 128 ALA A N 1
ATOM 944 C CA . ALA A 1 120 ? 30.131 43.511 74.062 1.00 32.50 128 ALA A CA 1
ATOM 945 C C . ALA A 1 120 ? 29.255 43.304 75.299 1.00 32.69 128 ALA A C 1
ATOM 946 O O . ALA A 1 120 ? 28.046 43.124 75.169 1.00 31.43 128 ALA A O 1
ATOM 948 N N . PHE A 1 121 ? 29.868 43.350 76.493 1.00 33.66 129 PHE A N 1
ATOM 949 C CA . PHE A 1 121 ? 29.148 43.142 77.742 1.00 30.80 129 PHE A CA 1
ATOM 950 C C . PHE A 1 121 ? 28.188 44.287 78.052 1.00 32.15 129 PHE A C 1
ATOM 951 O O . PHE A 1 121 ? 27.093 44.061 78.566 1.00 31.64 129 PHE A O 1
ATOM 959 N N . GLU A 1 122 ? 28.622 45.510 77.736 1.00 31.31 130 GLU A N 1
ATOM 960 C CA . GLU A 1 122 ? 27.784 46.694 77.834 1.00 34.33 130 GLU A CA 1
ATOM 961 C C . GLU A 1 122 ? 26.564 46.566 76.922 1.00 32.48 130 GLU A C 1
ATOM 962 O O . GLU A 1 122 ? 25.444 46.901 77.307 1.00 28.98 130 GLU A O 1
ATOM 968 N N . ASP A 1 123 ? 26.787 46.073 75.703 1.00 31.05 131 ASP A N 1
ATOM 969 C CA . ASP A 1 123 ? 25.694 45.865 74.769 1.00 31.13 131 ASP A CA 1
ATOM 970 C C . ASP A 1 123 ? 24.737 44.794 75.292 1.00 28.90 131 ASP A C 1
ATOM 971 O O . ASP A 1 123 ? 23.524 44.970 75.231 1.00 26.97 131 ASP A O 1
ATOM 976 N N . ALA A 1 124 ? 25.284 43.717 75.862 1.00 30.13 132 ALA A N 1
ATOM 977 C CA . ALA A 1 124 ? 24.456 42.649 76.398 1.00 31.62 132 ALA A CA 1
ATOM 978 C C . ALA A 1 124 ? 23.513 43.180 77.478 1.00 32.10 132 ALA A C 1
ATOM 979 O O . ALA A 1 124 ? 22.350 42.787 77.527 1.00 28.45 132 ALA A O 1
ATOM 981 N N . GLU A 1 125 ? 24.019 44.073 78.341 1.00 30.79 133 GLU A N 1
ATOM 982 C CA . GLU A 1 125 ? 23.188 44.664 79.382 1.00 30.35 133 GLU A CA 1
ATOM 983 C C . GLU A 1 125 ? 22.119 45.579 78.802 1.00 26.45 133 GLU A C 1
ATOM 984 O O . GLU A 1 125 ? 21.007 45.615 79.317 1.00 28.54 133 GLU A O 1
ATOM 990 N N . ALA A 1 126 ? 22.457 46.308 77.735 1.00 25.33 134 ALA A N 1
ATOM 991 C CA . ALA A 1 126 ? 21.489 47.160 77.066 1.00 26.72 134 ALA A CA 1
ATOM 992 C C . ALA A 1 126 ? 20.363 46.331 76.445 1.00 28.15 134 ALA A C 1
ATOM 993 O O . ALA A 1 126 ? 19.219 46.772 76.404 1.00 27.30 134 ALA A O 1
ATOM 995 N N . VAL A 1 127 ? 20.684 45.115 75.986 1.00 28.48 135 VAL A N 1
ATOM 996 C CA . VAL A 1 127 ? 19.667 44.206 75.475 1.00 26.92 135 VAL A CA 1
ATOM 997 C C . VAL A 1 127 ? 18.658 43.856 76.567 1.00 25.89 135 VAL A C 1
ATOM 998 O O . VAL A 1 127 ? 17.453 43.923 76.344 1.00 25.86 135 VAL A O 1
ATOM 1002 N N . LEU A 1 128 ? 19.164 43.455 77.738 1.00 26.96 136 LEU A N 1
ATOM 1003 C CA . LEU A 1 128 ? 18.307 43.079 78.852 1.00 30.86 136 LEU A CA 1
ATOM 1004 C C . LEU A 1 128 ? 17.495 44.271 79.359 1.00 30.43 136 LEU A C 1
ATOM 1005 O O . LEU A 1 128 ? 16.331 44.120 79.712 1.00 30.92 136 LEU A O 1
ATOM 1010 N N . THR A 1 129 ? 18.111 45.456 79.360 1.00 28.72 137 THR A N 1
ATOM 1011 C CA . THR A 1 129 ? 17.433 46.690 79.716 1.00 30.66 137 THR A CA 1
ATOM 1012 C C . THR A 1 129 ? 16.346 47.050 78.711 1.00 31.07 137 THR A C 1
ATOM 1013 O O . THR A 1 129 ? 15.265 47.490 79.097 1.00 31.19 137 THR A O 1
ATOM 1017 N N . TRP A 1 130 ? 16.646 46.871 77.418 1.00 28.45 138 TRP A N 1
ATOM 1018 C CA . TRP A 1 130 ? 15.645 47.041 76.385 1.00 28.80 138 TRP A CA 1
ATOM 1019 C C . TRP A 1 130 ? 14.459 46.103 76.618 1.00 29.42 138 TRP A C 1
ATOM 1020 O O . TRP A 1 130 ? 13.306 46.519 76.507 1.00 31.99 138 TRP A O 1
ATOM 1031 N N . LEU A 1 131 ? 14.747 44.843 76.958 1.00 29.38 139 LEU A N 1
ATOM 1032 C CA . LEU A 1 131 ? 13.702 43.878 77.271 1.00 31.44 139 LEU A CA 1
ATOM 1033 C C . LEU A 1 131 ? 12.865 44.302 78.478 1.00 30.08 139 LEU A C 1
ATOM 1034 O O . LEU A 1 131 ? 11.649 44.144 78.468 1.00 27.62 139 LEU A O 1
ATOM 1039 N N . TRP A 1 132 ? 13.533 44.802 79.522 1.00 30.02 140 TRP A N 1
ATOM 1040 C CA . TRP A 1 132 ? 12.842 45.349 80.677 1.00 31.51 140 TRP A CA 1
ATOM 1041 C C . TRP A 1 132 ? 11.869 46.449 80.246 1.00 30.72 140 TRP A C 1
ATOM 1042 O O . TRP A 1 132 ? 10.701 46.450 80.636 1.00 30.25 140 TRP A O 1
ATOM 1053 N N . ASP A 1 133 ? 12.357 47.370 79.416 1.00 29.25 141 ASP A N 1
ATOM 1054 C CA . ASP A 1 133 ? 11.566 48.506 78.975 1.00 33.87 141 ASP A CA 1
ATOM 1055 C C . ASP A 1 133 ? 10.332 48.055 78.197 1.00 35.01 141 ASP A C 1
ATOM 1056 O O . ASP A 1 133 ? 9.242 48.593 78.376 1.00 35.27 141 ASP A O 1
ATOM 1061 N N . GLN A 1 134 ? 10.515 47.049 77.339 1.00 33.05 142 GLN A N 1
ATOM 1062 C CA . GLN A 1 134 ? 9.424 46.499 76.556 1.00 32.44 142 GLN A CA 1
ATOM 1063 C C . GLN A 1 134 ? 8.406 45.827 77.469 1.00 31.58 142 GLN A C 1
ATOM 1064 O O . GLN A 1 134 ? 7.204 45.970 77.263 1.00 31.41 142 GLN A O 1
ATOM 1070 N N . ALA A 1 135 ? 8.908 45.111 78.478 1.00 30.36 143 ALA A N 1
ATOM 1071 C CA . ALA A 1 135 ? 8.063 44.362 79.392 1.00 33.41 143 ALA A CA 1
ATOM 1072 C C . ALA A 1 135 ? 7.146 45.246 80.239 1.00 35.95 143 ALA A C 1
ATOM 1073 O O . ALA A 1 135 ? 5.997 44.887 80.474 1.00 36.13 143 ALA A O 1
ATOM 1075 N N . VAL A 1 136 ? 7.664 46.381 80.723 1.00 35.52 144 VAL A N 1
ATOM 1076 C CA . VAL A 1 136 ? 6.904 47.246 81.618 1.00 38.17 144 VAL A CA 1
ATOM 1077 C C . VAL A 1 136 ? 6.012 48.241 80.877 1.00 38.31 144 VAL A C 1
ATOM 1078 O O . VAL A 1 136 ? 5.200 48.917 81.501 1.00 43.18 144 VAL A O 1
ATOM 1082 N N . SER A 1 137 ? 6.162 48.329 79.553 1.00 38.39 145 SER A N 1
ATOM 1083 C CA . SER A 1 137 ? 5.426 49.302 78.763 1.00 40.03 145 SER A CA 1
ATOM 1084 C C . SER A 1 137 ? 4.446 48.706 77.752 1.00 40.62 145 SER A C 1
ATOM 1085 O O . SER A 1 137 ? 3.971 49.423 76.882 1.00 40.06 145 SER A O 1
ATOM 1088 N N . ASP A 1 138 ? 4.154 47.402 77.860 1.00 39.98 146 ASP A N 1
ATOM 1089 C CA . ASP A 1 138 ? 3.376 46.697 76.850 1.00 48.36 146 ASP A CA 1
ATOM 1090 C C . ASP A 1 138 ? 3.939 46.868 75.434 1.00 44.73 146 ASP A C 1
ATOM 1091 O O . ASP A 1 138 ? 3.192 46.898 74.460 1.00 44.10 146 ASP A O 1
ATOM 1096 N N . GLY A 1 139 ? 5.271 46.950 75.319 1.00 44.81 147 GLY A N 1
ATOM 1097 C CA . GLY A 1 139 ? 5.930 46.982 74.024 1.00 42.21 147 GLY A CA 1
ATOM 1098 C C . GLY A 1 139 ? 5.700 45.705 73.220 1.00 39.69 147 GLY A C 1
ATOM 1099 O O . GLY A 1 139 ? 5.668 45.741 71.993 1.00 38.38 147 GLY A O 1
ATOM 1100 N N . VAL A 1 140 ? 5.500 44.588 73.929 1.00 41.52 148 VAL A N 1
ATOM 1101 C CA . VAL A 1 140 ? 5.362 43.280 73.313 1.00 44.03 148 VAL A CA 1
ATOM 1102 C C . VAL A 1 140 ? 4.231 43.229 72.286 1.00 45.46 148 VAL A C 1
ATOM 1103 O O . VAL A 1 140 ? 4.369 42.583 71.247 1.00 42.81 148 VAL A O 1
ATOM 1107 N N . ASN A 1 141 ? 3.132 43.942 72.558 1.00 46.21 149 ASN A N 1
ATOM 1108 C CA . ASN A 1 141 ? 1.999 43.975 71.645 1.00 50.17 149 ASN A CA 1
ATOM 1109 C C . ASN A 1 141 ? 2.320 44.606 70.292 1.00 46.06 149 ASN A C 1
ATOM 1110 O O . ASN A 1 141 ? 1.596 44.375 69.324 1.00 45.92 149 ASN A O 1
ATOM 1115 N N . HIS A 1 142 ? 3.401 45.394 70.235 1.00 41.83 150 HIS A N 1
ATOM 1116 C CA . HIS A 1 142 ? 3.831 46.037 69.004 1.00 46.47 150 HIS A CA 1
ATOM 1117 C C . HIS A 1 142 ? 5.032 45.359 68.342 1.00 44.10 150 HIS A C 1
ATOM 1118 O O . HIS A 1 142 ? 5.511 45.825 67.313 1.00 43.26 150 HIS A O 1
ATOM 1125 N N . TRP A 1 143 ? 5.514 44.254 68.924 1.00 40.66 151 TRP A N 1
ATOM 1126 C CA . TRP A 1 143 ? 6.623 43.512 68.344 1.00 39.96 151 TRP A CA 1
ATOM 1127 C C . TRP A 1 143 ? 6.279 42.975 66.958 1.00 42.56 151 TRP A C 1
ATOM 1128 O O . TRP A 1 143 ? 7.015 43.207 66.010 1.00 46.51 151 TRP A O 1
ATOM 1139 N N . PHE A 1 144 ? 5.151 42.269 66.854 1.00 39.24 152 PHE A N 1
ATOM 1140 C CA . PHE A 1 144 ? 4.682 41.734 65.588 1.00 41.68 152 PHE A CA 1
ATOM 1141 C C . PHE A 1 144 ? 3.352 42.383 65.215 1.00 46.77 152 PHE A C 1
ATOM 1142 O O . PHE A 1 144 ? 2.800 43.158 65.992 1.00 46.51 152 PHE A O 1
ATOM 1150 N N . GLU A 1 145 ? 2.861 42.070 64.011 1.00 50.36 153 GLU A N 1
ATOM 1151 C CA . GLU A 1 145 ? 1.610 42.621 63.514 1.00 54.32 153 GLU A CA 1
ATOM 1152 C C . GLU A 1 145 ? 0.462 42.253 64.449 1.00 53.66 153 GLU A C 1
ATOM 1153 O O . GLU A 1 145 ? -0.341 43.105 64.825 1.00 53.89 153 GLU A O 1
ATOM 1159 N N . ASP A 1 146 ? 0.407 40.970 64.823 1.00 49.57 154 ASP A N 1
ATOM 1160 C CA . ASP A 1 146 ? -0.575 40.477 65.773 1.00 47.40 154 ASP A CA 1
ATOM 1161 C C . ASP A 1 146 ? -0.061 40.672 67.200 1.00 46.56 154 ASP A C 1
ATOM 1162 O O . ASP A 1 146 ? 0.987 41.279 67.413 1.00 50.94 154 ASP A O 1
ATOM 1167 N N . GLY A 1 147 ? -0.825 40.179 68.177 1.00 44.18 155 GLY A N 1
ATOM 1168 C CA . GLY A 1 147 ? -0.405 40.209 69.568 1.00 45.67 155 GLY A CA 1
ATOM 1169 C C . GLY A 1 147 ? 0.582 39.088 69.881 1.00 44.12 155 GLY A C 1
ATOM 1170 O O . GLY A 1 147 ? 0.628 38.081 69.179 1.00 41.84 155 GLY A O 1
ATOM 1171 N N . THR A 1 148 ? 1.371 39.285 70.940 1.00 42.46 156 THR A N 1
ATOM 1172 C CA . THR A 1 148 ? 2.292 38.271 71.424 1.00 41.35 156 THR A CA 1
ATOM 1173 C C . THR A 1 148 ? 2.205 38.233 72.942 1.00 39.88 156 THR A C 1
ATOM 1174 O O . THR A 1 148 ? 2.248 39.280 73.579 1.00 38.51 156 THR A O 1
ATOM 1178 N N . ASP A 1 149 ? 2.108 37.024 73.503 1.00 38.86 157 ASP A N 1
ATOM 1179 C CA . ASP A 1 149 ? 2.081 36.843 74.944 1.00 42.84 157 ASP A CA 1
ATOM 1180 C C . ASP A 1 149 ? 3.412 36.258 75.421 1.00 41.38 157 ASP A C 1
ATOM 1181 O O . ASP A 1 149 ? 3.789 35.156 75.025 1.00 38.36 157 ASP A O 1
ATOM 1186 N N . VAL A 1 150 ? 4.113 37.008 76.281 1.00 38.01 158 VAL A N 1
ATOM 1187 C CA . VAL A 1 150 ? 5.452 36.655 76.726 1.00 37.48 158 VAL A CA 1
ATOM 1188 C C . VAL A 1 150 ? 5.492 36.562 78.244 1.00 37.09 158 VAL A C 1
ATOM 1189 O O . VAL A 1 150 ? 4.962 37.430 78.932 1.00 35.16 158 VAL A O 1
ATOM 1193 N N . ASP A 1 151 ? 6.160 35.524 78.753 1.00 33.29 159 ASP A N 1
ATOM 1194 C CA . ASP A 1 151 ? 6.364 35.394 80.182 1.00 33.58 159 ASP A CA 1
ATOM 1195 C C . ASP A 1 151 ? 7.767 35.871 80.551 1.00 33.40 159 ASP A C 1
ATOM 1196 O O . ASP A 1 151 ? 8.738 35.123 80.444 1.00 32.02 159 ASP A O 1
ATOM 1201 N N . PHE A 1 152 ? 7.859 37.132 80.992 1.00 30.88 160 PHE A N 1
ATOM 1202 C CA . PHE A 1 152 ? 9.129 37.726 81.376 1.00 31.62 160 PHE A CA 1
ATOM 1203 C C . PHE A 1 152 ? 9.667 37.172 82.691 1.00 31.27 160 PHE A C 1
ATOM 1204 O O . PHE A 1 152 ? 10.808 37.439 83.041 1.00 30.96 160 PHE A O 1
ATOM 1212 N N . ASP A 1 153 ? 8.850 36.391 83.403 1.00 31.85 161 ASP A N 1
ATOM 1213 C CA . ASP A 1 153 ? 9.315 35.694 84.588 1.00 33.74 161 ASP A CA 1
ATOM 1214 C C . ASP A 1 153 ? 10.105 34.422 84.271 1.00 33.78 161 ASP A C 1
ATOM 1215 O O . ASP A 1 153 ? 10.662 33.811 85.179 1.00 35.87 161 ASP A O 1
ATOM 1220 N N . ARG A 1 154 ? 10.171 34.048 82.982 1.00 33.02 162 ARG A N 1
ATOM 1221 C CA . ARG A 1 154 ? 10.898 32.867 82.538 1.00 34.20 162 ARG A CA 1
ATOM 1222 C C . ARG A 1 154 ? 11.843 33.222 81.392 1.00 31.43 162 ARG A C 1
ATOM 1223 O O . ARG A 1 154 ? 11.600 32.875 80.241 1.00 31.02 162 ARG A O 1
ATOM 1231 N N . VAL A 1 155 ? 12.912 33.952 81.714 1.00 29.68 163 VAL A N 1
ATOM 1232 C CA . VAL A 1 155 ? 13.910 34.315 80.723 1.00 28.96 163 VAL A CA 1
ATOM 1233 C C . VAL A 1 155 ? 15.108 33.395 80.919 1.00 29.73 163 VAL A C 1
ATOM 1234 O O . VAL A 1 155 ? 15.457 33.060 82.051 1.00 30.19 163 VAL A O 1
ATOM 1238 N N . PHE A 1 156 ? 15.711 32.980 79.802 1.00 29.11 164 PHE A N 1
ATOM 1239 C CA . PHE A 1 156 ? 16.919 32.173 79.827 1.00 28.92 164 PHE A CA 1
ATOM 1240 C C . PHE A 1 156 ? 17.918 32.795 78.859 1.00 29.20 164 PHE A C 1
ATOM 1241 O O . P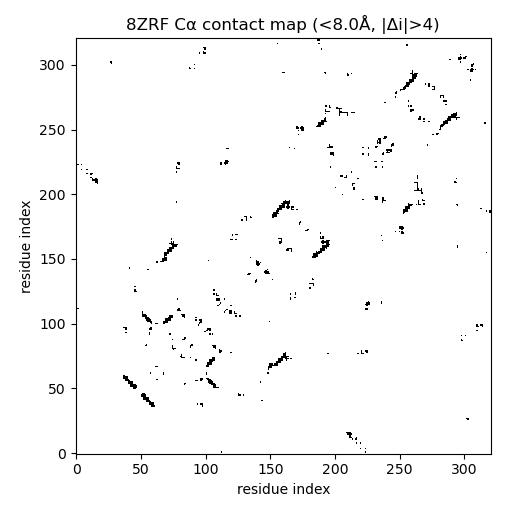HE A 1 156 ? 17.526 33.292 77.806 1.00 27.59 164 PHE A O 1
ATOM 1249 N N . VAL A 1 157 ? 19.199 32.771 79.238 1.00 28.87 165 VAL A N 1
ATOM 1250 C CA . VAL A 1 157 ? 20.261 33.276 78.388 1.00 28.82 165 VAL A CA 1
ATOM 1251 C C . VAL A 1 157 ? 21.050 32.095 77.840 1.00 28.46 165 VAL A C 1
ATOM 1252 O O . VAL A 1 157 ? 21.509 31.254 78.609 1.00 29.56 165 VAL A O 1
ATOM 1256 N N . VAL A 1 158 ? 21.177 32.048 76.510 1.00 28.24 166 VAL A N 1
ATOM 1257 C CA . VAL A 1 158 ? 21.898 30.989 75.824 1.00 27.50 166 VAL A CA 1
ATOM 1258 C C . VAL A 1 158 ? 23.059 31.656 75.098 1.00 27.84 166 VAL A C 1
ATOM 1259 O O . VAL A 1 158 ? 22.846 32.497 74.232 1.00 26.54 166 VAL A O 1
ATOM 1263 N N . GLY A 1 159 ? 24.270 31.277 75.483 1.00 27.79 167 GLY A N 1
ATOM 1264 C CA . GLY A 1 159 ? 25.463 31.902 74.913 1.00 28.37 167 GLY A CA 1
ATOM 1265 C C . GLY A 1 159 ? 26.326 30.928 74.155 1.00 28.81 167 GLY A C 1
ATOM 1266 O O . GLY A 1 159 ? 26.679 29.884 74.714 1.00 30.61 167 GLY A O 1
ATOM 1267 N N . ASP A 1 160 ? 26.679 31.292 72.933 1.00 30.48 168 ASP A N 1
ATOM 1268 C CA . ASP A 1 160 ? 27.570 30.449 72.104 1.00 31.98 168 ASP A CA 1
ATOM 1269 C C . ASP A 1 160 ? 28.966 31.071 72.086 1.00 30.67 168 ASP A C 1
ATOM 1270 O O . ASP A 1 160 ? 29.072 32.212 71.642 1.00 28.02 168 ASP A O 1
ATOM 1275 N N . SER A 1 161 ? 29.967 30.348 72.587 1.00 31.34 169 SER A N 1
ATOM 1276 C CA . SER A 1 161 ? 31.383 30.801 72.516 1.00 34.94 169 SER A CA 1
ATOM 1277 C C . SER A 1 161 ? 31.561 32.169 73.190 1.00 30.80 169 SER A C 1
ATOM 1278 O O . SER A 1 161 ? 31.448 32.225 74.410 1.00 27.82 169 SER A O 1
ATOM 1281 N N . SER A 1 162 ? 31.906 33.195 72.421 1.00 30.50 170 SER A N 1
ATOM 1282 C CA . SER A 1 162 ? 32.010 34.573 72.949 1.00 30.29 170 SER A CA 1
ATOM 1283 C C . SER A 1 162 ? 30.702 34.880 73.682 1.00 30.98 170 SER A C 1
ATOM 1284 O O . SER A 1 162 ? 30.753 35.509 74.739 1.00 29.57 170 SER A O 1
ATOM 1287 N N . GLY A 1 163 ? 29.585 34.426 73.122 1.00 29.37 171 GLY A N 1
ATOM 1288 C CA . GLY A 1 163 ? 28.286 34.610 73.744 1.00 30.43 171 GLY A CA 1
ATOM 1289 C C . GLY A 1 163 ? 28.143 33.901 75.088 1.00 27.79 171 GLY A C 1
ATOM 1290 O O . GLY A 1 163 ? 27.420 34.365 75.959 1.00 28.68 171 GLY A O 1
ATOM 1291 N N . GLY A 1 164 ? 28.811 32.756 75.238 1.00 27.03 172 GLY A N 1
ATOM 1292 C CA . GLY A 1 164 ? 28.864 32.061 76.512 1.00 29.03 172 GLY A CA 1
ATOM 1293 C C . GLY A 1 164 ? 29.593 32.869 77.584 1.00 29.89 172 GLY A C 1
ATOM 1294 O O . GLY A 1 164 ? 29.185 32.884 78.744 1.00 29.08 172 GLY A O 1
ATOM 1295 N N . ASN A 1 165 ? 30.665 33.559 77.174 1.00 28.94 173 ASN A N 1
ATOM 1296 C CA . ASN A 1 165 ? 31.379 34.452 78.065 1.00 28.87 173 ASN A CA 1
ATOM 1297 C C . ASN A 1 165 ? 30.429 35.582 78.462 1.00 28.68 173 ASN A C 1
ATOM 1298 O O . ASN A 1 165 ? 30.246 35.843 79.647 1.00 28.96 173 ASN A O 1
ATOM 1303 N N . ILE A 1 166 ? 29.786 36.212 77.467 1.00 29.96 174 ILE A N 1
ATOM 1304 C CA . ILE A 1 166 ? 28.782 37.237 77.724 1.00 30.27 174 ILE A CA 1
ATOM 1305 C C . ILE A 1 166 ? 27.741 36.743 78.728 1.00 29.29 174 ILE A C 1
ATOM 1306 O O . ILE A 1 166 ? 27.382 37.465 79.651 1.00 28.92 174 ILE A O 1
ATOM 1311 N N . ALA A 1 167 ? 27.273 35.503 78.556 1.00 28.90 175 ALA A N 1
ATOM 1312 C CA . ALA A 1 167 ? 26.282 34.939 79.459 1.00 30.10 175 ALA A CA 1
ATOM 1313 C C . ALA A 1 167 ? 26.803 34.865 80.895 1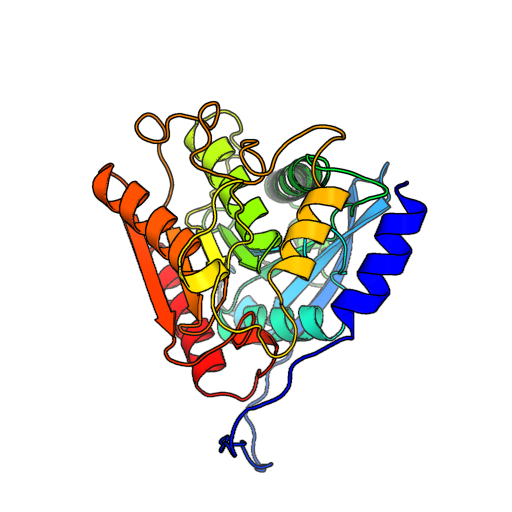.00 33.34 175 ALA A C 1
ATOM 1314 O O . ALA A 1 167 ? 26.091 35.207 81.837 1.00 31.77 175 ALA A O 1
ATOM 1316 N N . HIS A 1 168 ? 28.051 34.419 81.058 1.00 31.87 176 HIS A N 1
ATOM 1317 C CA . HIS A 1 168 ? 28.678 34.409 82.369 1.00 32.40 176 HIS A CA 1
ATOM 1318 C C . HIS A 1 168 ? 28.744 35.802 82.995 1.00 30.72 176 HIS A C 1
ATOM 1319 O O . HIS A 1 168 ? 28.423 35.967 84.169 1.00 30.22 176 HIS A O 1
ATOM 1326 N N . GLN A 1 169 ? 29.151 36.803 82.207 1.00 30.39 177 GLN A N 1
ATOM 1327 C CA . GLN A 1 169 ? 29.276 38.164 82.711 1.00 32.47 177 GLN A CA 1
ATOM 1328 C C . GLN A 1 169 ? 27.933 38.695 83.214 1.00 35.29 177 GLN A C 1
ATOM 1329 O O . GLN A 1 169 ? 27.875 39.356 84.255 1.00 31.72 177 GLN A O 1
ATOM 1335 N N . LEU A 1 170 ? 26.859 38.387 82.475 1.00 31.39 178 LEU A N 1
ATOM 1336 C CA . LEU A 1 170 ? 25.512 38.738 82.893 1.00 32.10 178 LEU A CA 1
ATOM 1337 C C . LEU A 1 170 ? 25.120 37.997 84.169 1.00 30.99 178 LEU A C 1
ATOM 1338 O O . LEU A 1 170 ? 24.507 38.583 85.064 1.00 33.08 178 LEU A O 1
ATOM 1343 N N . ALA A 1 171 ? 25.445 36.700 84.226 1.00 30.85 179 ALA A N 1
ATOM 1344 C CA . ALA A 1 171 ? 25.122 35.880 85.383 1.00 34.47 179 ALA A CA 1
ATOM 1345 C C . ALA A 1 171 ? 25.715 36.468 86.665 1.00 35.70 179 ALA A C 1
ATOM 1346 O O . ALA A 1 171 ? 25.059 36.468 87.706 1.00 38.83 179 ALA A O 1
ATOM 1348 N N . VAL A 1 172 ? 26.949 36.974 86.566 1.00 35.66 180 VAL A N 1
ATOM 1349 C CA . VAL A 1 172 ? 27.639 37.611 87.679 1.00 37.11 180 VAL A CA 1
ATOM 1350 C C . VAL A 1 172 ? 26.998 38.947 88.055 1.00 38.40 180 VAL A C 1
ATOM 1351 O O . VAL A 1 172 ? 26.799 39.234 89.232 1.00 39.71 180 VAL A O 1
ATOM 1355 N N . ARG A 1 173 ? 26.708 39.774 87.049 1.00 36.82 181 ARG A N 1
ATOM 1356 C CA . ARG A 1 173 ? 26.122 41.080 87.290 1.00 38.72 181 ARG A CA 1
ATOM 1357 C C . ARG A 1 173 ? 24.744 40.971 87.943 1.00 39.69 181 ARG A C 1
ATOM 1358 O O . ARG A 1 173 ? 24.441 41.742 88.850 1.00 38.40 181 ARG A O 1
ATOM 1366 N N . PHE A 1 174 ? 23.928 40.007 87.495 1.00 37.49 182 PHE A N 1
ATOM 1367 C CA . PHE A 1 174 ? 22.637 39.749 88.115 1.00 38.50 182 PHE A CA 1
ATOM 1368 C C . PHE A 1 174 ? 22.790 39.113 89.493 1.00 40.91 182 PHE A C 1
ATOM 1369 O O . PHE A 1 174 ? 22.148 39.540 90.450 1.00 42.65 182 PHE A O 1
ATOM 1377 N N . GLY A 1 175 ? 23.638 38.084 89.573 1.00 40.38 183 GLY A N 1
ATOM 1378 C CA . GLY A 1 175 ? 23.839 37.333 90.800 1.00 40.73 183 GLY A CA 1
ATOM 1379 C C . GLY A 1 175 ? 24.424 38.152 91.949 1.00 42.98 183 GLY A C 1
ATOM 1380 O O . GLY A 1 175 ? 24.170 37.847 93.109 1.00 46.11 183 GLY A O 1
ATOM 1381 N N . SER A 1 176 ? 25.196 39.193 91.613 1.00 41.51 184 SER A N 1
ATOM 1382 C CA . SER A 1 176 ? 25.763 40.095 92.600 1.00 41.67 184 SER A CA 1
ATOM 1383 C C . SER A 1 176 ? 24.772 41.154 93.079 1.00 43.35 184 SER A C 1
ATOM 1384 O O . SER A 1 176 ? 25.074 41.918 93.989 1.00 43.55 184 SER A O 1
ATOM 1387 N N . GLY A 1 177 ? 23.602 41.216 92.435 1.00 43.61 185 GLY A N 1
ATOM 1388 C CA . GLY A 1 177 ? 22.611 42.231 92.739 1.00 44.12 185 GLY A CA 1
ATOM 1389 C C . GLY A 1 177 ? 22.979 43.612 92.203 1.00 44.90 185 GLY A C 1
ATOM 1390 O O . GLY A 1 177 ? 22.354 44.599 92.578 1.00 43.97 185 GLY A O 1
ATOM 1391 N N . SER A 1 178 ? 23.981 43.673 91.315 1.00 43.44 186 SER A N 1
ATOM 1392 C CA . SER A 1 178 ? 24.445 44.941 90.775 1.00 43.73 186 SER A CA 1
ATOM 1393 C C . SER A 1 178 ? 23.398 45.545 89.846 1.00 43.22 186 SER A C 1
ATOM 1394 O O . SER A 1 178 ? 23.139 46.744 89.891 1.00 43.89 186 SER A O 1
ATOM 1397 N N . ILE A 1 179 ? 22.825 44.694 88.990 1.00 41.65 187 ILE A N 1
ATOM 1398 C CA . ILE A 1 179 ? 21.702 45.085 88.157 1.00 41.82 187 ILE A CA 1
ATOM 1399 C C . ILE A 1 179 ? 20.519 44.194 88.519 1.00 37.08 187 ILE A C 1
ATOM 1400 O O . ILE A 1 179 ? 20.678 43.047 88.935 1.00 34.61 187 ILE A O 1
ATOM 1405 N N . GLU A 1 180 ? 19.326 44.763 88.375 1.00 35.46 188 GLU A N 1
ATOM 1406 C CA . GLU A 1 180 ? 18.111 44.096 88.794 1.00 38.04 188 GLU A CA 1
ATOM 1407 C C . GLU A 1 180 ? 17.011 44.669 87.908 1.00 33.45 188 GLU A C 1
ATOM 1408 O O . GLU A 1 180 ? 16.877 45.885 87.812 1.00 37.10 188 GLU A O 1
ATOM 1414 N N . LEU A 1 181 ? 16.268 43.783 87.231 1.00 30.97 189 LEU A N 1
ATOM 1415 C CA . LEU A 1 181 ? 15.349 44.177 86.175 1.00 32.19 189 LEU A CA 1
ATOM 1416 C C . LEU A 1 181 ? 13.950 43.568 86.269 1.00 31.21 189 LEU A C 1
ATOM 1417 O O . LEU A 1 181 ? 13.323 43.310 85.244 1.00 30.53 189 LEU A O 1
ATOM 1422 N N . THR A 1 182 ? 13.443 43.388 87.497 1.00 32.08 190 THR A N 1
ATOM 1423 C CA . THR A 1 182 ? 12.061 42.985 87.708 1.00 34.22 190 THR A CA 1
ATOM 1424 C C . THR A 1 182 ? 11.173 43.837 86.805 1.00 35.03 190 THR A C 1
ATOM 1425 O O . THR A 1 182 ? 11.352 45.053 86.764 1.00 35.21 190 THR A O 1
ATOM 1429 N N . PRO A 1 183 ? 10.186 43.271 86.064 1.00 36.83 191 PRO A N 1
ATOM 1430 C CA . PRO A 1 183 ? 9.777 41.871 86.182 1.00 37.28 191 PRO A CA 1
ATOM 1431 C C . PRO A 1 183 ? 10.534 40.876 85.299 1.00 36.84 191 PRO A C 1
ATOM 1432 O O . PRO A 1 183 ? 10.151 39.710 85.228 1.00 37.55 191 PRO A O 1
ATOM 1436 N N . VAL A 1 184 ? 11.603 41.312 84.622 1.00 35.74 192 VAL A N 1
ATOM 1437 C CA . VAL A 1 184 ? 12.450 40.368 83.909 1.00 35.33 192 VAL A CA 1
ATOM 1438 C C . VAL A 1 184 ? 13.131 39.504 84.966 1.00 37.44 192 VAL A C 1
ATOM 1439 O O . VAL A 1 184 ? 13.730 40.026 85.904 1.00 39.44 192 VAL A O 1
ATOM 1443 N N . ARG A 1 185 ? 12.986 38.181 84.834 1.00 36.31 193 ARG A N 1
ATOM 1444 C CA . ARG A 1 185 ? 13.683 37.239 85.693 1.00 35.67 193 ARG A CA 1
ATOM 1445 C C . ARG A 1 185 ? 14.398 36.177 84.857 1.00 34.39 193 ARG A C 1
ATOM 1446 O O . ARG A 1 185 ? 13.754 35.355 84.205 1.00 33.38 193 ARG A O 1
ATOM 1454 N N . VAL A 1 186 ? 15.735 36.216 84.896 1.00 33.19 194 VAL A N 1
ATOM 1455 C CA . VAL A 1 186 ? 16.577 35.241 84.225 1.00 34.60 194 VAL A CA 1
ATOM 1456 C C . VAL A 1 186 ? 16.745 34.041 85.149 1.00 33.77 194 VAL A C 1
ATOM 1457 O O . VAL A 1 186 ? 17.453 34.121 86.152 1.00 36.50 194 VAL A O 1
ATOM 1461 N N . ARG A 1 187 ? 16.075 32.938 84.802 1.00 32.07 195 ARG A N 1
ATOM 1462 C CA . ARG A 1 187 ? 16.045 31.754 85.645 1.00 31.79 195 ARG A CA 1
ATOM 1463 C C . ARG A 1 187 ? 17.22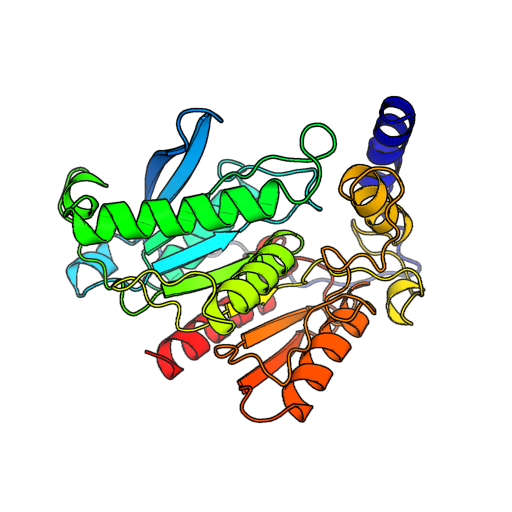0 30.807 85.418 1.00 32.71 195 ARG A C 1
ATOM 1464 O O . ARG A 1 187 ? 17.437 29.892 86.205 1.00 34.52 195 ARG A O 1
ATOM 1472 N N . GLY A 1 188 ? 17.960 30.994 84.322 1.00 30.12 196 GLY A N 1
ATOM 1473 C CA . GLY A 1 188 ? 19.041 30.076 84.010 1.00 29.94 196 GLY A CA 1
ATOM 1474 C C . GLY A 1 188 ? 19.916 30.526 82.851 1.00 30.55 196 GLY A C 1
ATOM 1475 O O . GLY A 1 188 ? 19.479 31.319 82.021 1.00 28.97 196 GLY A O 1
ATOM 1476 N N . TYR A 1 189 ? 21.142 29.985 82.825 1.00 31.11 197 TYR A N 1
ATOM 1477 C CA . TYR A 1 189 ? 22.144 30.315 81.828 1.00 30.15 197 TYR A CA 1
ATOM 1478 C C . TYR A 1 189 ? 22.652 29.046 81.154 1.00 29.00 197 TYR A C 1
ATOM 1479 O O . TYR A 1 189 ? 22.965 28.066 81.828 1.00 29.63 197 TYR A O 1
ATOM 1488 N N . VAL A 1 190 ? 22.736 29.091 79.820 1.00 28.25 198 VAL A N 1
ATOM 1489 C CA . VAL A 1 190 ? 23.318 28.023 79.028 1.00 28.68 198 VAL A CA 1
ATOM 1490 C C . VAL A 1 190 ? 24.576 28.559 78.355 1.00 28.83 198 VAL A C 1
ATOM 1491 O O . VAL A 1 190 ? 24.490 29.479 77.545 1.00 28.09 198 VAL A O 1
ATOM 1495 N N . LEU A 1 191 ? 25.726 27.975 78.718 1.00 29.12 199 LEU A N 1
ATOM 1496 C CA . LEU A 1 191 ? 27.024 28.335 78.170 1.00 29.84 199 LEU A CA 1
ATOM 1497 C C . LEU A 1 191 ? 27.499 27.223 77.240 1.00 30.41 199 LEU A C 1
ATOM 1498 O O . LEU A 1 191 ? 27.809 26.125 77.696 1.00 32.34 199 LEU A O 1
ATOM 1503 N N . MET A 1 192 ? 27.548 27.514 75.935 1.00 29.02 200 MET A N 1
ATOM 1504 C CA . MET A 1 192 ? 27.905 26.518 74.938 1.00 30.89 200 MET A CA 1
ATOM 1505 C C . MET A 1 192 ? 29.309 26.823 74.426 1.00 29.88 200 MET A C 1
ATOM 1506 O O . MET A 1 192 ? 29.542 27.887 73.865 1.00 27.54 200 MET A O 1
ATOM 1511 N N . GLY A 1 193 ? 30.244 25.892 74.645 1.00 28.86 201 GLY A N 1
ATOM 1512 C CA . GLY A 1 193 ? 31.638 26.118 74.299 1.00 29.62 201 GLY A CA 1
ATOM 1513 C C . GLY A 1 193 ? 32.125 27.508 74.702 1.00 27.28 201 GLY A C 1
ATOM 1514 O O . GLY A 1 193 ? 32.680 28.226 73.878 1.00 27.85 201 GLY A O 1
ATOM 1515 N N . PRO A 1 194 ? 31.927 27.933 75.971 1.00 27.55 202 PRO A N 1
ATOM 1516 C CA . PRO A 1 194 ? 32.185 29.314 76.370 1.00 28.64 202 PRO A CA 1
ATOM 1517 C C . PRO A 1 194 ? 33.622 29.763 76.118 1.00 29.55 202 PRO A C 1
ATOM 1518 O O . PRO A 1 194 ? 34.563 29.053 76.460 1.00 29.47 202 PRO A O 1
ATOM 1522 N N . PHE A 1 195 ? 33.776 30.946 75.519 1.00 29.73 203 PHE A N 1
ATOM 1523 C CA . PHE A 1 195 ? 35.089 31.463 75.181 1.00 30.44 203 PHE A CA 1
ATOM 1524 C C . PHE A 1 195 ? 35.687 32.131 76.417 1.00 31.31 203 PHE A C 1
ATOM 1525 O O . PHE A 1 195 ? 35.556 33.339 76.619 1.00 31.27 203 PHE A O 1
ATOM 1533 N N . PHE A 1 196 ? 36.273 31.289 77.273 1.00 34.10 204 PHE A N 1
ATOM 1534 C CA . PHE A 1 196 ? 37.073 31.727 78.401 1.00 34.69 204 PHE A CA 1
ATOM 1535 C C . PHE A 1 196 ? 38.542 31.533 78.047 1.00 36.80 204 PHE A C 1
ATOM 1536 O O . PHE A 1 196 ? 38.884 30.694 77.213 1.00 33.78 204 PHE A O 1
ATOM 1544 N N . GLY A 1 197 ? 39.401 32.317 78.703 1.00 37.67 205 GLY A N 1
ATOM 1545 C CA . GLY A 1 197 ? 40.817 32.326 78.396 1.00 38.85 205 GLY A CA 1
ATOM 1546 C C . GLY A 1 197 ? 41.679 32.361 79.653 1.00 41.07 205 GLY A C 1
ATOM 1547 O O . GLY A 1 197 ? 41.187 32.623 80.749 1.00 39.05 205 GLY A O 1
ATOM 1548 N N . GLY A 1 198 ? 42.972 32.086 79.462 1.00 43.34 206 GLY A N 1
ATOM 1549 C CA . GLY A 1 198 ? 43.952 32.168 80.529 1.00 44.69 206 GLY A CA 1
ATOM 1550 C C . GLY A 1 198 ? 45.356 32.297 79.949 1.00 45.19 206 GLY A C 1
ATOM 1551 O O . GLY A 1 198 ? 45.631 31.805 78.852 1.00 44.15 206 GLY A O 1
ATOM 1552 N N . GLU A 1 199 ? 46.230 32.982 80.689 1.00 45.35 207 GLU A N 1
ATOM 1553 C CA . GLU A 1 199 ? 47.604 33.152 80.255 1.00 47.94 207 GLU A CA 1
ATOM 1554 C C . GLU A 1 199 ? 48.248 31.767 80.173 1.00 44.16 207 GLU A C 1
ATOM 1555 O O . GLU A 1 199 ? 48.833 31.411 79.153 1.00 48.54 207 GLU A O 1
ATOM 1561 N N . GLU A 1 200 ? 48.079 30.972 81.231 1.00 43.88 208 GLU A N 1
ATOM 1562 C CA . GLU A 1 200 ? 48.519 29.585 81.250 1.00 49.40 208 GLU A CA 1
ATOM 1563 C C . GLU A 1 200 ? 47.523 28.681 80.522 1.00 48.89 208 GLU A C 1
ATOM 1564 O O . GLU A 1 200 ? 46.313 28.865 80.644 1.00 44.96 208 GLU A O 1
ATOM 1570 N N . ARG A 1 201 ? 48.051 27.692 79.786 1.00 45.51 209 ARG A N 1
ATOM 1571 C CA . ARG A 1 201 ? 47.244 26.808 78.958 1.00 44.94 209 ARG A CA 1
ATOM 1572 C C . ARG A 1 201 ? 46.751 25.584 79.726 1.00 45.07 209 ARG A C 1
ATOM 1573 O O . ARG A 1 201 ? 47.436 25.087 80.614 1.00 49.26 209 ARG A O 1
ATOM 1581 N N . THR A 1 202 ? 45.564 25.094 79.356 1.00 42.62 210 THR A N 1
ATOM 1582 C CA . THR A 1 202 ? 45.086 23.794 79.799 1.00 41.54 210 THR A CA 1
ATOM 1583 C C . THR A 1 202 ? 45.686 22.720 78.898 1.00 42.52 210 THR A C 1
ATOM 1584 O O . THR A 1 202 ? 46.277 23.032 77.864 1.00 43.89 210 THR A O 1
ATOM 1588 N N . ASN A 1 203 ? 45.487 21.455 79.277 1.00 44.11 211 ASN A N 1
ATOM 1589 C CA . ASN A 1 203 ? 45.918 20.338 78.454 1.00 46.36 211 ASN A CA 1
ATOM 1590 C C . ASN A 1 203 ? 45.214 20.323 77.100 1.00 47.92 211 ASN A C 1
ATOM 1591 O O . ASN A 1 203 ? 45.869 20.172 76.073 1.00 47.50 211 ASN A O 1
ATOM 1596 N N . SER A 1 204 ? 43.882 20.489 77.097 1.00 45.99 212 SER A N 1
ATOM 1597 C CA . SER A 1 204 ? 43.129 20.484 75.851 1.00 41.26 212 SER A CA 1
ATOM 1598 C C . SER A 1 204 ? 43.582 21.626 74.942 1.00 38.32 212 SER A C 1
ATOM 1599 O O . SER A 1 204 ? 43.664 21.451 73.730 1.00 41.24 212 SER A O 1
ATOM 1602 N N . GLU A 1 205 ? 43.914 22.782 75.528 1.00 39.52 213 GLU A N 1
ATOM 1603 C CA . GLU A 1 205 ? 44.375 23.921 74.747 1.00 40.47 213 GLU A CA 1
ATOM 1604 C C . GLU A 1 205 ? 45.692 23.655 74.017 1.00 41.56 213 GLU A C 1
ATOM 1605 O O . GLU A 1 205 ? 45.906 24.193 72.930 1.00 40.28 213 GLU A O 1
ATOM 1611 N N . ASN A 1 206 ? 46.553 22.812 74.607 1.00 44.93 214 ASN A N 1
ATOM 1612 C CA . ASN A 1 206 ? 47.784 22.378 73.958 1.00 48.71 214 ASN A CA 1
ATOM 1613 C C . ASN A 1 206 ? 47.608 21.147 73.067 1.00 48.85 214 ASN A C 1
ATOM 1614 O O . ASN A 1 206 ? 48.584 20.624 72.535 1.00 49.27 214 ASN A O 1
ATOM 1619 N N . GLY A 1 207 ? 46.363 20.689 72.901 1.00 47.32 215 GLY A N 1
ATOM 1620 C CA . GLY A 1 207 ? 46.081 19.489 72.133 1.00 45.90 215 GLY A CA 1
ATOM 1621 C C . GLY A 1 207 ? 46.030 19.745 70.630 1.00 47.69 215 GLY A C 1
ATOM 1622 O O . GLY A 1 207 ? 46.464 20.790 70.151 1.00 43.87 215 GLY A O 1
ATOM 1623 N N . PRO A 1 208 ? 45.500 18.793 69.832 1.00 48.44 216 PRO A N 1
ATOM 1624 C CA . PRO A 1 208 ? 45.375 18.999 68.395 1.00 48.65 216 PRO A CA 1
ATOM 1625 C C . PRO A 1 208 ? 44.424 20.139 68.043 1.00 46.83 216 PRO A C 1
ATOM 1626 O O . PRO A 1 208 ? 43.407 20.324 68.707 1.00 47.38 216 PRO A O 1
ATOM 1630 N N . SER A 1 209 ? 44.774 20.900 67.001 1.00 43.03 217 SER A N 1
ATOM 1631 C CA . SER A 1 209 ? 43.877 21.895 66.441 1.00 43.36 217 SER A CA 1
ATOM 1632 C C . SER A 1 209 ? 42.584 21.246 65.952 1.00 45.47 217 SER A C 1
ATOM 1633 O O . SER A 1 209 ? 42.553 20.041 65.717 1.00 44.35 217 SER A O 1
ATOM 1636 N N . GLU A 1 210 ? 41.531 22.062 65.798 1.00 46.05 218 GLU A N 1
ATOM 1637 C CA . GLU A 1 210 ? 40.229 21.604 65.331 1.00 44.51 218 GLU A CA 1
ATOM 1638 C C . GLU A 1 210 ? 40.024 21.924 63.850 1.00 41.42 218 GLU A C 1
ATOM 1639 O O . GLU A 1 210 ? 40.862 22.560 63.218 1.00 44.05 218 GLU A O 1
ATOM 1645 N N . ALA A 1 211 ? 38.882 21.488 63.311 1.00 41.57 219 ALA A N 1
ATOM 1646 C CA . ALA A 1 211 ? 38.473 21.800 61.950 1.00 40.26 219 ALA A CA 1
ATOM 1647 C C . ALA A 1 211 ? 38.607 23.286 61.604 1.00 41.83 219 ALA A C 1
ATOM 1648 O O . ALA A 1 211 ? 38.996 23.631 60.486 1.00 40.27 219 ALA A O 1
ATOM 1650 N N . LEU A 1 212 ? 38.291 24.161 62.572 1.00 38.06 220 LEU A N 1
ATOM 1651 C CA . LEU A 1 212 ? 38.440 25.596 62.380 1.00 38.81 220 LEU A CA 1
ATOM 1652 C C . LEU A 1 212 ? 39.317 26.226 63.462 1.00 38.90 220 LEU A C 1
ATOM 1653 O O . LEU A 1 212 ? 40.272 26.926 63.135 1.00 38.47 220 LEU A O 1
ATOM 1658 N N . LEU A 1 213 ? 39.004 25.979 64.740 1.00 36.34 221 LEU A N 1
ATOM 1659 C CA . LEU A 1 213 ? 39.738 26.594 65.837 1.00 38.21 221 LEU A CA 1
ATOM 1660 C C . LEU A 1 213 ? 41.149 26.025 65.988 1.00 37.36 221 LEU A C 1
ATOM 1661 O O . LEU A 1 213 ? 41.350 24.818 65.886 1.00 37.13 221 LEU A O 1
ATOM 1666 N N . SER A 1 214 ? 42.110 26.922 66.232 1.00 36.01 222 SER A N 1
ATOM 1667 C CA . SER A 1 214 ? 43.419 26.565 66.757 1.00 36.08 222 SER A CA 1
ATOM 1668 C C . SER A 1 214 ? 43.709 27.444 67.968 1.00 35.39 222 SER A C 1
ATOM 1669 O O . SER A 1 214 ? 43.066 28.478 68.148 1.00 33.02 222 SER A O 1
ATOM 1672 N N . LEU A 1 215 ? 44.694 27.037 68.775 1.00 35.84 223 LEU A N 1
ATOM 1673 C CA . LEU A 1 215 ? 45.106 27.825 69.919 1.00 36.56 223 LEU A CA 1
ATOM 1674 C C . LEU A 1 215 ? 45.625 29.188 69.465 1.00 36.98 223 LEU A C 1
ATOM 1675 O O . LEU A 1 215 ? 45.324 30.205 70.085 1.00 37.21 223 LEU A O 1
ATOM 1680 N N . ASP A 1 216 ? 46.393 29.205 68.372 1.00 35.26 224 ASP A N 1
ATOM 1681 C CA . ASP A 1 216 ? 46.829 30.456 67.778 1.00 34.75 224 ASP A CA 1
ATOM 1682 C C . ASP A 1 216 ? 45.657 31.382 67.441 1.00 34.35 224 ASP A C 1
ATOM 1683 O O . ASP A 1 216 ? 45.725 32.584 67.678 1.00 34.31 224 ASP A O 1
ATOM 1688 N N . LEU A 1 217 ? 44.579 30.828 66.879 1.00 33.42 225 LEU A N 1
ATOM 1689 C CA . LEU A 1 217 ? 43.435 31.647 66.509 1.00 35.11 225 LEU A CA 1
ATOM 1690 C C . LEU A 1 217 ? 42.771 32.223 67.758 1.00 32.45 225 LEU A C 1
ATOM 1691 O O . LEU A 1 217 ? 42.422 33.403 67.788 1.00 33.45 225 LEU A O 1
ATOM 1696 N N . LEU A 1 218 ? 42.622 31.385 68.786 1.00 32.36 226 LEU A N 1
ATOM 1697 C CA . LEU A 1 218 ? 41.993 31.800 70.028 1.00 34.84 226 LEU A CA 1
ATOM 1698 C C . LEU A 1 218 ? 42.791 32.917 70.698 1.00 35.07 226 LEU A C 1
ATOM 1699 O O . LEU A 1 218 ? 42.205 33.896 71.156 1.00 32.48 226 LEU A O 1
ATOM 1704 N N . ASP A 1 219 ? 44.126 32.764 70.735 1.00 34.61 227 ASP A N 1
ATOM 1705 C CA . ASP A 1 219 ? 45.014 33.788 71.268 1.00 33.59 227 ASP A CA 1
ATOM 1706 C C . ASP A 1 219 ? 44.871 35.114 70.536 1.00 34.01 227 ASP A C 1
ATOM 1707 O O . ASP A 1 219 ? 44.927 36.172 71.158 1.00 37.10 227 ASP A O 1
ATOM 1712 N N . LYS A 1 220 ? 44.709 35.033 69.212 1.00 35.06 228 LYS A N 1
ATOM 1713 C CA . LYS A 1 220 ? 44.567 36.212 68.378 1.00 35.01 228 LYS A CA 1
ATOM 1714 C C . LYS A 1 220 ? 43.257 36.939 68.685 1.00 35.03 228 LYS A C 1
ATOM 1715 O O . LYS A 1 220 ? 43.210 38.170 68.691 1.00 33.16 228 LYS A O 1
ATOM 1721 N N . PHE A 1 221 ? 42.188 36.176 68.943 1.00 33.09 229 PHE A N 1
ATOM 1722 C CA . PHE A 1 221 ? 40.922 36.781 69.322 1.00 31.81 229 PHE A CA 1
ATOM 1723 C C . PHE A 1 221 ? 41.086 37.616 70.588 1.00 31.54 229 PHE A C 1
ATOM 1724 O O . PHE A 1 221 ? 40.638 38.760 70.626 1.00 33.05 229 PHE A O 1
ATOM 1732 N N . TRP A 1 222 ? 41.728 37.036 71.611 1.00 32.97 230 TRP A N 1
ATOM 1733 C CA . TRP A 1 222 ? 42.003 37.750 72.850 1.00 35.47 230 TRP A CA 1
ATOM 1734 C C . TRP A 1 222 ? 42.889 38.974 72.642 1.00 39.28 230 TRP A C 1
ATOM 1735 O O . TRP A 1 222 ? 42.676 40.012 73.268 1.00 37.92 230 TRP A O 1
ATOM 1746 N N . ARG A 1 223 ? 43.889 38.839 71.768 1.00 39.80 231 ARG A N 1
ATOM 1747 C CA . ARG A 1 223 ? 44.777 39.948 71.460 1.00 43.39 231 ARG A CA 1
ATOM 1748 C C . ARG A 1 223 ? 43.987 41.098 70.839 1.00 38.00 231 ARG A C 1
ATOM 1749 O O . ARG A 1 223 ? 44.227 42.255 71.159 1.00 38.50 231 ARG A O 1
ATOM 1757 N N . LEU A 1 224 ? 43.034 40.773 69.959 1.00 35.10 232 LEU A N 1
ATOM 1758 C CA . LEU A 1 224 ? 42.224 41.788 69.303 1.00 34.81 232 LEU A CA 1
ATOM 1759 C C . LEU A 1 224 ? 41.073 42.312 70.164 1.00 32.08 232 LEU A C 1
ATOM 1760 O O . LEU A 1 224 ? 40.584 43.410 69.921 1.00 34.87 232 LEU A O 1
ATOM 1765 N N . SER A 1 225 ? 40.641 41.517 71.150 1.00 32.48 233 SER A N 1
ATOM 1766 C CA . SER A 1 225 ? 39.430 41.785 71.916 1.00 36.63 233 SER A CA 1
ATOM 1767 C C . SER A 1 225 ? 39.668 42.445 73.269 1.00 36.94 233 SER A C 1
ATOM 1768 O O . SER A 1 225 ? 38.884 43.293 73.688 1.00 37.62 233 SER A O 1
ATOM 1771 N N . LEU A 1 226 ? 40.728 42.011 73.959 1.00 36.71 234 LEU A N 1
ATOM 1772 C CA . LEU A 1 226 ? 41.046 42.552 75.269 1.00 39.17 234 LEU A CA 1
ATOM 1773 C C . LEU A 1 226 ? 41.613 43.963 75.142 1.00 40.68 234 LEU A C 1
ATOM 1774 O O . LEU A 1 226 ? 42.150 44.330 74.098 1.00 40.21 234 LEU A O 1
ATOM 1779 N N . PRO A 1 227 ? 41.472 44.814 76.184 1.00 44.26 235 PRO A N 1
ATOM 1780 C CA . PRO A 1 227 ? 42.061 46.144 76.145 1.00 49.09 235 PRO A CA 1
ATOM 1781 C C . PRO A 1 227 ? 43.570 46.071 75.953 1.00 44.60 235 PRO A C 1
ATOM 1782 O O . PRO A 1 227 ? 44.203 45.110 76.391 1.00 42.88 235 PRO A O 1
ATOM 1786 N N . ASN A 1 228 ? 44.117 47.077 75.270 1.00 51.10 236 ASN A N 1
ATOM 1787 C CA . ASN A 1 228 ? 45.536 47.121 74.970 1.00 56.64 236 ASN A CA 1
ATOM 1788 C C . ASN A 1 228 ? 46.341 46.898 76.247 1.00 53.55 236 ASN A C 1
ATOM 1789 O O . ASN A 1 228 ? 46.121 47.581 77.246 1.00 56.43 236 ASN A O 1
ATOM 1794 N N . GLY A 1 229 ? 47.239 45.908 76.216 1.00 52.66 237 GLY A N 1
ATOM 1795 C CA . GLY A 1 229 ? 48.130 45.633 77.331 1.00 50.54 237 GLY A CA 1
ATOM 1796 C C . GLY A 1 229 ? 47.606 44.614 78.338 1.00 51.03 237 GLY A C 1
ATOM 1797 O O . GLY A 1 229 ? 48.358 44.163 79.197 1.00 49.94 237 GLY A O 1
ATOM 1798 N N . ALA A 1 230 ? 46.321 44.246 78.231 1.00 51.30 238 ALA A N 1
ATOM 1799 C CA . ALA A 1 230 ? 45.748 43.243 79.116 1.00 48.96 238 ALA A CA 1
ATOM 1800 C C . ALA A 1 230 ? 46.323 41.881 78.753 1.00 44.73 238 ALA A C 1
ATOM 1801 O O . ALA A 1 230 ? 46.731 41.667 77.618 1.00 47.18 238 ALA A O 1
ATOM 1803 N N . THR A 1 231 ? 46.373 40.979 79.733 1.00 44.66 239 THR A N 1
ATOM 1804 C CA . THR A 1 231 ? 46.754 39.601 79.488 1.00 44.88 239 THR A CA 1
ATOM 1805 C C . THR A 1 231 ? 45.470 38.779 79.441 1.00 42.54 239 THR A C 1
ATOM 1806 O O . THR A 1 231 ? 44.391 39.293 79.725 1.00 41.86 239 THR A O 1
ATOM 1810 N N . ARG A 1 232 ? 45.614 37.494 79.120 1.00 41.85 240 ARG A N 1
ATOM 1811 C CA . ARG A 1 232 ? 44.491 36.572 79.098 1.00 43.76 240 ARG A CA 1
ATOM 1812 C C . ARG A 1 232 ? 43.988 36.182 80.485 1.00 45.01 240 ARG A C 1
ATOM 1813 O O . ARG A 1 232 ? 43.023 35.427 80.595 1.00 41.80 240 ARG A O 1
ATOM 1821 N N . ASP A 1 233 ? 44.648 36.675 81.545 1.00 44.47 241 ASP A N 1
ATOM 1822 C CA . ASP A 1 233 ? 44.142 36.476 82.896 1.00 43.12 241 ASP A CA 1
ATOM 1823 C C . ASP A 1 233 ? 43.257 37.633 83.356 1.00 37.14 241 ASP A C 1
ATOM 1824 O O . ASP A 1 233 ? 42.695 37.582 84.445 1.00 38.58 241 ASP A O 1
ATOM 1829 N N . HIS A 1 234 ? 43.101 38.660 82.512 1.00 38.03 242 HIS A N 1
ATOM 1830 C CA . HIS A 1 234 ? 42.118 39.701 82.768 1.00 40.17 242 HIS A CA 1
ATOM 1831 C C . HIS A 1 234 ? 40.766 39.037 83.030 1.00 42.47 242 HIS A C 1
ATOM 1832 O O . HIS A 1 234 ? 40.465 38.002 82.434 1.00 40.81 242 HIS A O 1
ATOM 1839 N N . HIS A 1 235 ? 39.965 39.594 83.941 1.00 41.29 243 HIS A N 1
ATOM 1840 C CA . HIS A 1 235 ? 38.674 38.973 84.361 1.00 44.35 243 HIS A CA 1
ATOM 1841 C C . HIS A 1 235 ? 37.652 38.840 83.223 1.00 41.11 243 HIS A C 1
ATOM 1842 O O . HIS A 1 235 ? 36.739 38.013 83.325 1.00 41.68 243 HIS A O 1
ATOM 1849 N N . MET A 1 236 ? 37.803 39.629 82.170 1.00 39.65 244 MET A N 1
ATOM 1850 C CA . MET A 1 236 ? 36.856 39.599 81.029 1.00 41.90 244 MET A CA 1
ATOM 1851 C C . MET A 1 236 ? 37.127 38.352 80.176 1.00 39.96 244 MET A C 1
ATOM 1852 O O . MET A 1 236 ? 36.282 38.025 79.333 1.00 39.04 244 MET A O 1
ATOM 1857 N N . ALA A 1 237 ? 38.257 37.691 80.410 1.00 38.78 245 ALA A N 1
ATOM 1858 C CA . ALA A 1 237 ? 38.619 36.460 79.681 1.00 38.13 245 ALA A CA 1
ATOM 1859 C C . ALA A 1 237 ? 38.627 35.284 80.645 1.00 37.36 245 ALA A C 1
ATOM 1860 O O . ALA A 1 237 ? 38.081 34.228 80.323 1.00 33.12 245 ALA A O 1
ATOM 1862 N N . ASN A 1 238 ? 39.202 35.499 81.818 1.00 37.73 246 ASN A N 1
ATOM 1863 C CA . ASN A 1 238 ? 39.373 34.427 82.779 1.00 39.05 246 ASN A CA 1
ATOM 1864 C C . ASN A 1 238 ? 38.432 34.614 83.965 1.00 39.80 246 ASN A C 1
ATOM 1865 O O . ASN A 1 238 ? 38.661 35.485 84.796 1.00 39.88 246 ASN A O 1
ATOM 1870 N N . PRO A 1 239 ? 37.360 33.800 84.106 1.00 41.74 247 PRO A N 1
ATOM 1871 C CA . PRO A 1 239 ? 36.423 33.975 85.209 1.00 43.22 247 PRO A CA 1
ATOM 1872 C C . PRO A 1 239 ? 37.065 33.858 86.589 1.00 46.88 247 PRO A C 1
ATOM 1873 O O . PRO A 1 239 ? 36.499 34.348 87.561 1.00 45.63 247 PRO A O 1
ATOM 1877 N N . PHE A 1 240 ? 38.224 33.182 86.659 1.00 52.24 248 PHE A N 1
ATOM 1878 C CA . PHE A 1 240 ? 38.967 32.997 87.897 1.00 58.59 248 PHE A CA 1
ATOM 1879 C C . PHE A 1 240 ? 40.336 33.674 87.900 1.00 63.93 248 PHE A C 1
ATOM 1880 O O . PHE A 1 240 ? 41.282 33.148 88.480 1.00 69.73 248 PHE A O 1
ATOM 1888 N N . GLY A 1 241 ? 40.434 34.845 87.263 1.00 68.47 249 GLY A N 1
ATOM 1889 C CA . GLY A 1 241 ? 41.621 35.678 87.382 1.00 76.47 249 GLY A CA 1
ATOM 1890 C C . GLY A 1 241 ? 41.776 36.212 88.806 1.00 81.02 249 GLY A C 1
ATOM 1891 O O . GLY A 1 241 ? 40.814 36.219 89.574 1.00 73.14 249 GLY A O 1
ATOM 1892 N N . PRO A 1 242 ? 42.976 36.693 89.205 1.00 85.46 250 PRO A N 1
ATOM 1893 C CA . PRO A 1 242 ? 43.203 37.124 90.580 1.00 87.63 250 PRO A CA 1
ATOM 1894 C C . PRO A 1 242 ? 42.363 38.329 90.992 1.00 88.83 250 PRO A C 1
ATOM 1895 O O . PRO A 1 242 ? 42.155 38.560 92.183 1.00 96.96 250 PRO A O 1
ATOM 1899 N N . THR A 1 243 ? 41.897 39.093 89.998 1.00 90.84 251 THR A N 1
ATOM 1900 C CA . THR A 1 243 ? 40.921 40.150 90.214 1.00 99.00 251 THR A CA 1
ATOM 1901 C C . THR A 1 243 ? 39.475 39.668 90.129 1.00 96.01 251 THR A C 1
ATOM 1902 O O . THR A 1 243 ? 38.596 40.232 90.776 1.00 99.16 251 THR A O 1
ATOM 1906 N N . SER A 1 244 ? 39.243 38.640 89.305 1.00 94.65 252 SER A N 1
ATOM 1907 C CA . SER A 1 244 ? 37.899 38.172 89.009 1.00 94.38 252 SER A CA 1
ATOM 1908 C C . SER A 1 244 ? 37.043 38.014 90.265 1.00 89.76 252 SER A C 1
ATOM 1909 O O . SER A 1 244 ? 37.508 37.466 91.265 1.00 81.12 252 SER A O 1
ATOM 1912 N N . PRO A 1 245 ? 35.771 38.483 90.250 1.00 87.13 253 PRO A N 1
ATOM 1913 C CA . PRO A 1 245 ? 34.945 38.486 91.454 1.00 87.39 253 PRO A CA 1
ATOM 1914 C C . PRO A 1 245 ? 34.922 37.145 92.186 1.00 84.41 253 PRO A C 1
ATOM 1915 O O . PRO A 1 245 ? 34.901 36.090 91.554 1.00 78.20 253 PRO A O 1
ATOM 1919 N N . THR A 1 246 ? 34.941 37.206 93.523 1.00 81.62 254 THR A N 1
ATOM 1920 C CA . THR A 1 246 ? 34.835 36.020 94.355 1.00 78.34 254 THR A CA 1
ATOM 1921 C C . THR A 1 246 ? 33.409 35.496 94.244 1.00 74.85 254 THR A C 1
ATOM 1922 O O . THR A 1 246 ? 32.481 36.077 94.807 1.00 74.93 254 THR A O 1
ATOM 1926 N N . LEU A 1 247 ? 33.257 34.386 93.518 1.00 67.30 255 LEU A N 1
ATOM 1927 C CA . LEU A 1 247 ? 31.943 33.877 93.167 1.00 69.71 255 LEU A CA 1
ATOM 1928 C C . LEU A 1 247 ? 31.292 33.097 94.311 1.00 70.81 255 LEU A C 1
ATOM 1929 O O . LEU A 1 247 ? 30.118 32.741 94.218 1.00 65.77 255 LEU A O 1
ATOM 1934 N N . GLU A 1 248 ? 32.044 32.857 95.397 1.00 75.09 256 GLU A N 1
ATOM 1935 C CA . GLU A 1 248 ? 31.491 32.277 96.614 1.00 77.26 256 GLU A CA 1
ATOM 1936 C C . GLU A 1 248 ? 30.385 33.158 97.189 1.00 73.68 256 GLU A C 1
ATOM 1937 O O . GLU A 1 248 ? 29.338 32.664 97.598 1.00 66.30 256 GLU A O 1
ATOM 1943 N N . SER A 1 249 ? 30.648 34.469 97.213 1.00 77.20 257 SER A N 1
ATOM 1944 C CA . SER A 1 249 ? 29.734 35.448 97.779 1.00 78.59 257 SER A CA 1
ATOM 1945 C C . SER A 1 249 ? 28.582 35.842 96.852 1.00 80.45 257 SER A C 1
ATOM 1946 O O . SER A 1 249 ? 27.648 36.510 97.289 1.00 81.94 257 SER A O 1
ATOM 1949 N N . ILE A 1 250 ? 28.652 35.417 95.581 1.00 74.77 258 ILE A N 1
ATOM 1950 C CA . ILE A 1 250 ? 27.640 35.727 94.582 1.00 66.76 258 ILE A CA 1
ATOM 1951 C C . ILE A 1 250 ? 26.603 34.612 94.460 1.00 67.42 258 ILE A C 1
ATOM 1952 O O . ILE A 1 250 ? 26.948 33.437 94.535 1.00 64.85 258 ILE A O 1
ATOM 1957 N N . SER A 1 251 ? 25.335 34.998 94.259 1.00 68.01 259 SER A N 1
ATOM 1958 C CA . SER A 1 251 ? 24.240 34.055 94.083 1.00 70.51 259 SER A CA 1
ATOM 1959 C C . SER A 1 251 ? 23.948 33.817 92.604 1.00 63.97 259 SER A C 1
ATOM 1960 O O . SER A 1 251 ? 23.087 34.481 92.030 1.00 69.49 259 SER A O 1
ATOM 1963 N N . LEU A 1 252 ? 24.662 32.864 91.997 1.00 55.26 260 LEU A N 1
ATOM 1964 C CA . LEU A 1 252 ? 24.469 32.556 90.589 1.00 52.85 260 LEU A CA 1
ATOM 1965 C C . LEU A 1 252 ? 23.212 31.714 90.414 1.00 46.37 260 LEU A C 1
ATOM 1966 O O . LEU A 1 252 ? 22.949 30.824 91.209 1.00 48.15 260 LEU A O 1
ATOM 1971 N N . GLU A 1 253 ? 22.443 32.013 89.364 1.00 45.99 261 GLU A N 1
ATOM 1972 C CA . GLU A 1 253 ? 21.308 31.191 88.989 1.00 42.48 261 GLU A CA 1
ATOM 1973 C C . GLU A 1 253 ? 21.837 29.896 88.381 1.00 38.75 261 GLU A C 1
ATOM 1974 O O . GLU A 1 253 ? 23.020 29.798 88.069 1.00 35.35 261 GLU A O 1
ATOM 1980 N N . PRO A 1 254 ? 20.985 28.860 88.224 1.00 38.80 262 PRO A N 1
ATOM 1981 C CA . PRO A 1 254 ? 21.393 27.618 87.585 1.00 39.95 262 PRO A CA 1
ATOM 1982 C C . PRO A 1 254 ? 22.092 27.813 86.242 1.00 40.47 262 PRO A C 1
ATOM 1983 O O . PRO A 1 254 ? 21.702 28.659 85.437 1.00 34.28 262 PRO A O 1
ATOM 1987 N N . MET A 1 255 ? 23.123 26.997 86.014 1.00 39.67 263 MET A N 1
ATOM 1988 C CA . MET A 1 255 ? 23.923 27.083 84.810 1.00 40.91 263 MET A CA 1
ATOM 1989 C C . MET A 1 255 ? 24.068 25.703 84.179 1.00 39.67 263 MET A C 1
ATOM 1990 O O . MET A 1 255 ? 24.151 24.687 84.869 1.00 36.94 263 MET A O 1
ATOM 1995 N N . LEU A 1 256 ? 24.034 25.705 82.848 1.00 36.14 264 LEU A N 1
ATOM 1996 C CA . LEU A 1 256 ? 24.295 24.536 82.035 1.00 35.70 264 LEU A CA 1
ATOM 1997 C C . LEU A 1 256 ? 25.494 24.863 81.149 1.00 35.28 264 LEU A C 1
ATOM 1998 O O . LEU A 1 256 ? 25.471 25.849 80.416 1.00 34.52 264 LEU A O 1
ATOM 2003 N N . VAL A 1 257 ? 26.558 24.062 81.272 1.00 33.71 265 VAL A N 1
ATOM 2004 C CA . VAL A 1 257 ? 27.750 24.205 80.455 1.00 34.49 265 VAL A CA 1
ATOM 2005 C C . VAL A 1 257 ? 27.785 23.007 79.507 1.00 34.53 265 VAL A C 1
ATOM 2006 O O . VAL A 1 257 ? 27.744 21.859 79.947 1.00 33.06 265 VAL A O 1
ATOM 2010 N N . ILE A 1 258 ? 27.823 23.297 78.202 1.00 33.48 266 ILE A N 1
ATOM 2011 C CA . ILE A 1 258 ? 27.803 22.274 77.170 1.00 33.62 266 ILE A CA 1
ATOM 2012 C C . ILE A 1 258 ? 29.050 22.463 76.321 1.00 33.17 266 ILE A C 1
ATOM 2013 O O . ILE A 1 258 ? 29.296 23.567 75.838 1.00 31.18 266 ILE A O 1
ATOM 2018 N N . VAL A 1 259 ? 29.808 21.374 76.125 1.00 33.22 267 VAL A N 1
ATOM 2019 C CA . VAL A 1 259 ? 31.049 21.436 75.372 1.00 32.93 267 VAL A CA 1
ATOM 2020 C C . VAL A 1 259 ? 31.284 20.143 74.587 1.00 35.55 267 VAL A C 1
ATOM 2021 O O . VAL A 1 259 ? 30.750 19.089 74.930 1.00 34.43 267 VAL A O 1
ATOM 2025 N N . GLY A 1 260 ? 32.052 20.250 73.499 1.00 33.32 268 GLY A N 1
ATOM 2026 C CA . GLY A 1 260 ? 32.503 19.092 72.748 1.00 36.96 268 GLY A CA 1
ATOM 2027 C C . GLY A 1 260 ? 33.729 18.465 73.409 1.00 37.46 268 GLY A C 1
ATOM 2028 O O . GLY A 1 260 ? 34.628 19.181 73.856 1.00 36.08 268 GLY A O 1
ATOM 2029 N N . GLY A 1 261 ? 33.747 17.129 73.459 1.00 37.65 269 GLY A N 1
ATOM 2030 C CA . GLY A 1 261 ? 34.845 16.374 74.040 1.00 38.53 269 GLY A CA 1
ATOM 2031 C C . GLY A 1 261 ? 36.200 16.629 73.385 1.00 36.78 269 GLY A C 1
ATOM 2032 O O . GLY A 1 261 ? 37.227 16.555 74.051 1.00 40.56 269 GLY A O 1
ATOM 2033 N N . SER A 1 262 ? 36.187 16.947 72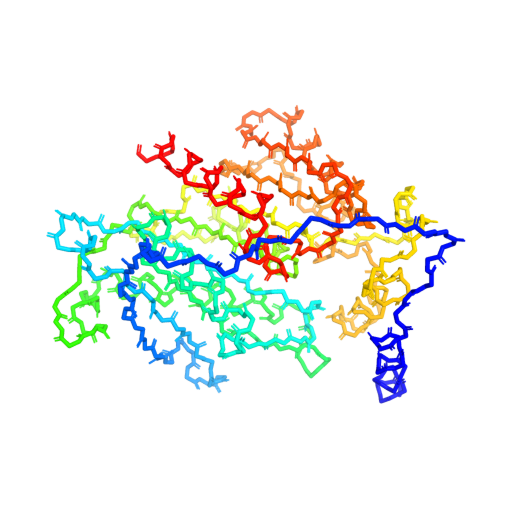.087 1.00 36.41 270 SER A N 1
ATOM 2034 C CA . SER A 1 262 ? 37.402 17.233 71.341 1.00 39.46 270 SER A CA 1
ATOM 2035 C C . SER A 1 262 ? 37.718 18.724 71.202 1.00 40.87 270 SER A C 1
ATOM 2036 O O . SER A 1 262 ? 38.557 19.105 70.390 1.00 38.75 270 SER A O 1
ATOM 2039 N N . GLU A 1 263 ? 37.055 19.569 72.004 1.00 40.04 271 GLU A N 1
ATOM 2040 C CA . GLU A 1 263 ? 37.255 21.009 71.933 1.00 37.76 271 GLU A CA 1
ATOM 2041 C C . GLU A 1 263 ? 38.519 21.443 72.660 1.00 34.99 271 GLU A C 1
ATOM 2042 O O . GLU A 1 263 ? 38.779 20.976 73.762 1.00 36.13 271 GLU A O 1
ATOM 2048 N N . LEU A 1 264 ? 39.229 22.405 72.066 1.00 33.16 272 LEU A N 1
ATOM 2049 C CA . LEU A 1 264 ? 40.331 23.072 72.733 1.00 37.06 272 LEU A CA 1
ATOM 2050 C C . LEU A 1 264 ? 39.868 23.678 74.059 1.00 38.42 272 LEU A C 1
ATOM 2051 O O . LEU A 1 264 ? 40.597 23.640 75.047 1.00 40.78 272 LEU A O 1
ATOM 2056 N N . LEU A 1 265 ? 38.639 24.191 74.100 1.00 35.68 273 LEU A N 1
ATOM 2057 C CA . LEU A 1 265 ? 38.132 24.909 75.296 1.00 35.35 273 LEU A CA 1
ATOM 2058 C C . LEU A 1 265 ? 37.485 23.979 76.338 1.00 35.99 273 LEU A C 1
ATOM 2059 O O . LEU A 1 265 ? 36.991 24.505 77.339 1.00 36.41 273 LEU A O 1
ATOM 2064 N N . ARG A 1 266 ? 37.517 22.664 76.130 1.00 38.69 274 ARG A N 1
ATOM 2065 C CA . ARG A 1 266 ? 36.833 21.699 77.037 1.00 43.83 274 ARG A CA 1
ATOM 2066 C C . ARG A 1 266 ? 37.358 21.786 78.480 1.00 44.37 274 ARG A C 1
ATOM 2067 O O . ARG A 1 266 ? 36.536 21.869 79.392 1.00 40.18 274 ARG A O 1
ATOM 2075 N N . ASP A 1 267 ? 38.673 21.753 78.672 1.00 42.02 275 ASP A N 1
ATOM 2076 C CA . ASP A 1 267 ? 39.240 21.726 80.048 1.00 42.20 275 ASP A CA 1
ATOM 2077 C C . ASP A 1 267 ? 38.858 22.991 80.827 1.00 38.77 275 ASP A C 1
ATOM 2078 O O . ASP A 1 267 ? 38.424 22.863 81.969 1.00 37.51 275 ASP A O 1
ATOM 2083 N N . ARG A 1 268 ? 39.049 24.161 80.229 1.00 37.99 276 ARG A N 1
ATOM 2084 C CA . ARG A 1 268 ? 38.738 25.437 80.915 1.00 38.35 276 ARG A CA 1
ATOM 2085 C C . ARG A 1 268 ? 37.244 25.446 81.253 1.00 38.30 276 ARG A C 1
ATOM 2086 O O . ARG A 1 268 ? 36.888 25.896 82.344 1.00 37.50 276 ARG A O 1
ATOM 2094 N N . ALA A 1 269 ? 36.425 24.925 80.344 1.00 37.04 277 ALA A N 1
ATOM 2095 C CA . ALA A 1 269 ? 34.990 24.888 80.581 1.00 36.48 277 ALA A CA 1
ATOM 2096 C C . ALA A 1 269 ? 34.651 23.937 81.726 1.00 37.08 277 ALA A C 1
ATOM 2097 O O . ALA A 1 269 ? 33.867 24.282 82.606 1.00 34.43 277 ALA A O 1
ATOM 2099 N N . LYS A 1 270 ? 35.259 22.746 81.714 1.00 36.61 278 LYS A N 1
ATOM 2100 C CA . LYS A 1 270 ? 35.058 21.779 82.783 1.00 39.62 278 LYS A CA 1
ATOM 2101 C C . LYS A 1 270 ? 35.529 22.319 84.132 1.00 38.19 278 LYS A C 1
ATOM 2102 O O . LYS A 1 270 ? 34.841 22.175 85.138 1.00 36.17 278 LYS A O 1
ATOM 2108 N N . GLU A 1 271 ? 36.715 22.931 84.133 1.00 40.15 279 GLU A N 1
ATOM 2109 C CA . GLU A 1 271 ? 37.295 23.539 85.318 1.00 43.70 279 GLU A CA 1
ATOM 2110 C C . GLU A 1 271 ? 36.378 24.623 85.879 1.00 45.03 279 GLU A C 1
ATOM 2111 O O . GLU A 1 271 ? 36.186 24.729 87.089 1.00 44.98 279 GLU A O 1
ATOM 2117 N N . TYR A 1 272 ? 35.825 25.437 84.976 1.00 42.29 280 TYR A N 1
ATOM 2118 C CA . TYR A 1 272 ? 34.872 26.467 85.346 1.00 38.43 280 TYR A CA 1
ATOM 2119 C C . TYR A 1 272 ? 33.691 25.856 86.089 1.00 37.32 280 TYR A C 1
ATOM 2120 O O . TYR A 1 272 ? 33.378 26.277 87.197 1.00 39.48 280 TYR A O 1
ATOM 2129 N N . ALA A 1 273 ? 33.065 24.848 85.474 1.00 37.09 281 ALA A N 1
ATOM 2130 C CA . ALA A 1 273 ? 31.886 24.210 86.036 1.00 41.17 281 ALA A CA 1
ATOM 2131 C C . ALA A 1 273 ? 32.156 23.578 87.399 1.00 44.79 281 ALA A C 1
ATOM 2132 O O . ALA A 1 273 ? 31.361 23.729 88.320 1.00 45.72 281 ALA A O 1
ATOM 2134 N N . TYR A 1 274 ? 33.275 22.860 87.522 1.00 51.22 282 TYR A N 1
ATOM 2135 C CA . TYR A 1 274 ? 33.538 22.116 88.741 1.00 54.13 282 TYR A CA 1
ATOM 2136 C C . TYR A 1 274 ? 33.981 23.026 89.884 1.00 52.05 282 TYR A C 1
ATOM 2137 O O . TYR A 1 274 ? 33.700 22.720 91.036 1.00 53.85 282 TYR A O 1
ATOM 2146 N N . LYS A 1 275 ? 34.625 24.158 89.572 1.00 50.29 283 LYS A N 1
ATOM 2147 C CA . LYS A 1 275 ? 34.889 25.169 90.585 1.00 53.14 283 LYS A CA 1
ATOM 2148 C C . LYS A 1 275 ? 33.599 25.770 91.143 1.00 52.49 283 LYS A C 1
ATOM 2149 O O . LYS A 1 275 ? 33.506 26.017 92.343 1.00 55.77 283 LYS A O 1
ATOM 2155 N N . LEU A 1 276 ? 32.605 25.993 90.275 1.00 50.89 284 LEU A N 1
ATOM 2156 C CA . LEU A 1 276 ? 31.302 26.471 90.713 1.00 53.61 284 LEU A CA 1
ATOM 2157 C C . LEU A 1 276 ? 30.551 25.425 91.536 1.00 56.96 284 LEU A C 1
ATOM 2158 O O . LEU A 1 276 ? 30.010 25.746 92.591 1.00 59.99 284 LEU A O 1
ATOM 2163 N N . LYS A 1 277 ? 30.498 24.185 91.031 1.00 61.77 285 LYS A N 1
ATOM 2164 C CA . LYS A 1 277 ? 29.890 23.070 91.746 1.00 64.44 285 LYS A CA 1
ATOM 2165 C C . LYS A 1 277 ? 30.291 23.038 93.221 1.00 71.04 285 LYS A C 1
ATOM 2166 O O . LYS A 1 277 ? 29.432 23.002 94.101 1.00 72.26 285 LYS A O 1
ATOM 2172 N N . LYS A 1 278 ? 31.607 23.052 93.467 1.00 72.67 286 LYS A N 1
ATOM 2173 C CA . LYS A 1 278 ? 32.159 22.943 94.809 1.00 80.46 286 LYS A CA 1
ATOM 2174 C C . LYS A 1 278 ? 31.792 24.114 95.718 1.00 79.44 286 LYS A C 1
ATOM 2175 O O . LYS A 1 278 ? 31.694 23.940 96.930 1.00 81.37 286 LYS A O 1
ATOM 2181 N N . MET A 1 279 ? 31.600 25.300 95.129 1.00 75.47 287 MET A N 1
ATOM 2182 C CA . MET A 1 279 ? 31.308 26.499 95.899 1.00 76.31 287 MET A CA 1
ATOM 2183 C C . MET A 1 279 ? 30.014 26.417 96.705 1.00 82.40 287 MET A C 1
ATOM 2184 O O . MET A 1 279 ? 29.853 27.146 97.681 1.00 89.17 287 MET A O 1
ATOM 2189 N N . GLY A 1 280 ? 29.087 25.552 96.277 1.00 78.53 288 GLY A N 1
ATOM 2190 C CA . GLY A 1 280 ? 27.885 25.288 97.048 1.00 78.28 288 GLY A CA 1
ATOM 2191 C C . GLY A 1 280 ? 26.848 26.397 96.905 1.00 80.29 288 GLY A C 1
ATOM 2192 O O . GLY A 1 280 ? 27.195 27.570 96.769 1.00 78.24 288 GLY A O 1
ATOM 2193 N N . GLY A 1 281 ? 25.570 26.000 96.942 1.00 78.44 289 GLY A N 1
ATOM 2194 C CA . GLY A 1 281 ? 24.471 26.879 96.583 1.00 74.96 289 GLY A CA 1
ATOM 2195 C C . GLY A 1 281 ? 24.317 27.062 95.072 1.00 73.07 289 GLY A C 1
ATOM 2196 O O . GLY A 1 281 ? 23.377 27.712 94.620 1.00 71.23 289 GLY A O 1
ATOM 2197 N N . LY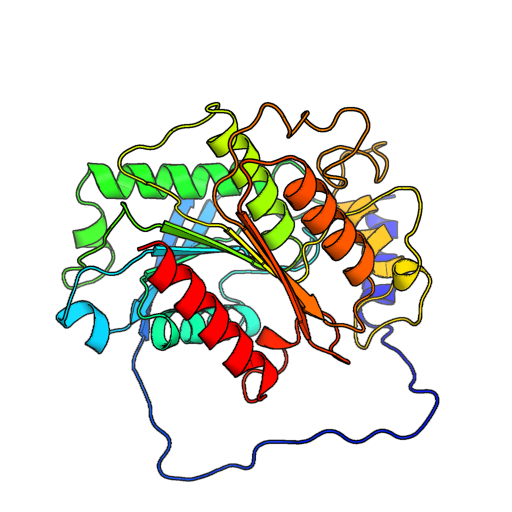S A 1 282 ? 25.236 26.467 94.298 1.00 71.34 290 LYS A N 1
ATOM 2198 C CA . LYS A 1 282 ? 25.288 26.671 92.860 1.00 68.43 290 LYS A CA 1
ATOM 2199 C C . LYS A 1 282 ? 24.915 25.396 92.111 1.00 64.33 290 LYS A C 1
ATOM 2200 O O . LYS A 1 282 ? 25.610 24.389 92.222 1.00 67.05 290 LYS A O 1
ATOM 2206 N N . ARG A 1 283 ? 23.813 25.457 91.354 1.00 59.34 291 ARG A N 1
ATOM 2207 C CA . ARG A 1 283 ? 23.382 24.348 90.521 1.00 59.14 291 ARG A CA 1
ATOM 2208 C C . ARG A 1 283 ? 24.038 24.521 89.150 1.00 57.18 291 ARG A C 1
ATOM 2209 O O . ARG A 1 283 ? 23.699 25.429 88.396 1.00 56.17 291 ARG A O 1
ATOM 2217 N N . VAL A 1 284 ? 25.010 23.655 88.854 1.00 51.03 292 VAL A N 1
ATOM 2218 C CA . VAL A 1 284 ? 25.739 23.702 87.600 1.00 49.52 292 VAL A CA 1
ATOM 2219 C C . VAL A 1 284 ? 25.767 22.308 86.990 1.00 48.11 292 VAL A C 1
ATOM 2220 O O . VAL A 1 284 ? 26.292 21.383 87.601 1.00 51.99 292 VAL A O 1
ATOM 2224 N N . ASP A 1 285 ? 25.197 22.165 85.790 1.00 44.30 293 ASP A N 1
ATOM 2225 C CA . ASP A 1 285 ? 25.309 20.925 85.045 1.00 45.55 293 ASP A CA 1
ATOM 2226 C C . ASP A 1 285 ? 26.403 21.106 83.996 1.00 46.34 293 ASP A C 1
ATOM 2227 O O . ASP A 1 285 ? 26.478 22.141 83.336 1.00 43.30 293 ASP A O 1
ATOM 2232 N N . TYR A 1 286 ? 27.272 20.097 83.892 1.00 42.32 294 TYR A N 1
ATOM 2233 C CA . TYR A 1 286 ? 28.328 20.063 82.899 1.00 39.93 294 TYR A CA 1
ATOM 2234 C C . TYR A 1 286 ? 28.040 18.876 81.991 1.00 39.52 294 TYR A C 1
ATOM 2235 O O . TYR A 1 286 ? 27.863 17.766 82.480 1.00 38.92 294 TYR A O 1
ATOM 2244 N N . ILE A 1 287 ? 27.983 19.127 80.676 1.00 40.33 295 ILE A N 1
ATOM 2245 C CA . ILE A 1 287 ? 27.677 18.089 79.707 1.00 39.16 295 ILE A CA 1
ATOM 2246 C C . ILE A 1 287 ? 28.696 18.135 78.574 1.00 41.37 295 ILE A C 1
ATOM 2247 O O . ILE A 1 287 ? 28.898 19.171 77.936 1.00 40.66 295 ILE A O 1
ATOM 2252 N N . GLU A 1 288 ? 29.324 16.980 78.340 1.00 40.09 296 GLU A N 1
ATOM 2253 C CA . GLU A 1 288 ? 30.387 16.839 77.364 1.00 40.43 296 GLU A CA 1
ATOM 2254 C C . GLU A 1 288 ? 29.956 15.859 76.280 1.00 39.00 296 GLU A C 1
ATOM 2255 O O . GLU A 1 288 ? 29.665 14.705 76.579 1.00 39.94 296 GLU A O 1
ATOM 2261 N N . PHE A 1 289 ? 29.906 16.332 75.028 1.00 34.85 297 PHE A N 1
ATOM 2262 C CA . PHE A 1 289 ? 29.586 15.480 73.894 1.00 36.02 297 PHE A CA 1
ATOM 2263 C C . PHE A 1 289 ? 30.858 14.882 73.296 1.00 38.16 297 PHE A C 1
ATOM 2264 O O . PHE A 1 289 ? 31.617 15.571 72.622 1.00 33.53 297 PHE A O 1
ATOM 2272 N N . GLU A 1 290 ? 31.071 13.586 73.560 1.00 44.23 298 GLU A N 1
ATOM 2273 C CA . GLU A 1 290 ? 32.279 12.885 73.155 1.00 45.54 298 GLU A CA 1
ATOM 2274 C C . GLU A 1 290 ? 32.581 13.085 71.673 1.00 40.01 298 GLU A C 1
ATOM 2275 O O . GLU A 1 290 ? 31.689 12.981 70.836 1.00 37.72 298 GLU A O 1
ATOM 2281 N N . ASN A 1 291 ? 33.849 13.380 71.375 1.00 39.36 299 ASN A N 1
ATOM 2282 C CA . ASN A 1 291 ? 34.367 13.386 70.017 1.00 40.98 299 ASN A CA 1
ATOM 2283 C C . ASN A 1 291 ? 33.906 14.576 69.179 1.00 38.95 299 ASN A C 1
ATOM 2284 O O . ASN A 1 291 ? 34.140 14.591 67.978 1.00 42.18 299 ASN A O 1
ATOM 2289 N N . LYS A 1 292 ? 33.272 15.574 69.805 1.00 36.43 300 LYS A N 1
ATOM 2290 C CA . LYS A 1 292 ? 32.749 16.711 69.064 1.00 34.47 300 LYS A CA 1
ATOM 2291 C C . LYS A 1 292 ? 33.672 17.912 69.229 1.00 32.01 300 LYS A C 1
ATOM 2292 O O . LYS A 1 292 ? 34.288 18.090 70.277 1.00 35.41 300 LYS A O 1
ATOM 2298 N N . GLU A 1 293 ? 33.763 18.706 68.163 1.00 32.99 301 GLU A N 1
ATOM 2299 C CA . GLU A 1 293 ? 34.527 19.941 68.152 1.00 34.92 301 GLU A CA 1
ATOM 2300 C C . GLU A 1 293 ? 33.607 21.133 68.411 1.00 33.60 301 GLU A C 1
ATOM 2301 O O . GLU A 1 293 ? 32.401 20.968 68.593 1.00 29.19 301 GLU A O 1
ATOM 2307 N N . HIS A 1 294 ? 34.207 22.327 68.457 1.00 33.49 302 HIS A N 1
ATOM 2308 C CA . HIS A 1 294 ? 33.499 23.539 68.828 1.00 33.00 302 HIS A CA 1
ATOM 2309 C C . HIS A 1 294 ? 32.314 23.818 67.908 1.00 30.80 302 HIS A C 1
ATOM 2310 O O . HIS A 1 294 ? 32.428 23.723 66.689 1.00 28.22 302 HIS A O 1
ATOM 2317 N N . GLY A 1 295 ? 31.175 24.176 68.507 1.00 31.92 303 GLY A N 1
ATOM 2318 C CA . GLY A 1 295 ? 30.011 24.588 67.739 1.00 32.03 303 GLY A CA 1
ATOM 2319 C C . GLY A 1 295 ? 29.321 23.473 66.954 1.00 33.06 303 GLY A C 1
ATOM 2320 O O . GLY A 1 295 ? 28.583 23.745 66.012 1.00 34.43 303 GLY A O 1
ATOM 2321 N N . PHE A 1 296 ? 29.535 22.217 67.365 1.00 32.33 304 PHE A N 1
ATOM 2322 C CA . PHE A 1 296 ? 28.907 21.085 66.698 1.00 32.05 304 PHE A CA 1
ATOM 2323 C C . PHE A 1 296 ? 27.389 21.243 66.597 1.00 30.28 304 PHE A C 1
ATOM 2324 O O . PHE A 1 296 ? 26.794 20.844 65.600 1.00 33.62 304 PHE A O 1
ATOM 2332 N N . TYR A 1 297 ? 26.783 21.847 67.627 1.00 30.90 305 TYR A N 1
ATOM 2333 C CA . TYR A 1 297 ? 25.335 22.011 67.730 1.00 29.90 305 TYR A CA 1
ATOM 2334 C C . TYR A 1 297 ? 24.737 22.933 66.670 1.00 30.66 305 TYR A C 1
ATOM 2335 O O . TYR A 1 297 ? 23.564 22.796 66.344 1.00 31.78 305 TYR A O 1
ATOM 2344 N N . SER A 1 298 ? 25.528 23.887 66.159 1.00 31.35 306 SER A N 1
ATOM 2345 C CA . SER A 1 298 ? 25.073 24.790 65.108 1.00 32.40 306 SER A CA 1
ATOM 2346 C C . SER A 1 298 ? 25.725 24.534 63.753 1.00 33.71 306 SER A C 1
ATOM 2347 O O . SER A 1 298 ? 25.148 24.887 62.727 1.00 32.74 306 SER A O 1
ATOM 2350 N N . ASN A 1 299 ? 26.926 23.935 63.757 1.00 32.22 307 ASN A N 1
ATOM 2351 C CA . ASN A 1 299 ? 27.620 23.588 62.523 1.00 34.82 307 ASN A CA 1
ATOM 2352 C C . ASN A 1 299 ? 27.000 22.396 61.801 1.00 34.33 307 ASN A C 1
ATOM 2353 O O . ASN A 1 299 ? 27.078 22.313 60.584 1.00 38.69 307 ASN A O 1
ATOM 2358 N N . TYR A 1 300 ? 26.388 21.483 62.561 1.00 35.76 308 TYR A N 1
ATOM 2359 C CA . TYR A 1 300 ? 25.747 20.308 61.999 1.00 35.76 308 TYR A CA 1
ATOM 2360 C C . TYR A 1 300 ? 24.315 20.198 62.511 1.00 36.97 308 TYR A C 1
ATOM 2361 O O . TYR A 1 300 ? 24.026 19.347 63.348 1.00 36.91 308 TYR A O 1
ATOM 2370 N N . PRO A 1 301 ? 23.374 21.036 62.015 1.00 42.91 309 PRO A N 1
ATOM 2371 C CA . PRO A 1 301 ? 22.011 21.059 62.541 1.00 46.78 309 PRO A CA 1
ATOM 2372 C C . PRO A 1 301 ? 21.270 19.721 62.456 1.00 49.83 309 PRO A C 1
ATOM 2373 O O . PRO A 1 301 ? 20.494 19.400 63.351 1.00 51.44 309 PRO A O 1
ATOM 2377 N N . SER A 1 302 ? 21.503 18.954 61.380 1.00 50.53 310 SER A N 1
ATOM 2378 C CA . SER A 1 302 ? 20.852 17.660 61.194 1.00 55.12 310 SER A CA 1
ATOM 2379 C C . SER A 1 302 ? 21.367 16.553 62.109 1.00 49.17 310 SER A C 1
ATOM 2380 O O . SER A 1 302 ? 20.740 15.502 62.217 1.00 54.08 310 SER A O 1
ATOM 2383 N N . SER A 1 303 ? 22.526 16.778 62.734 1.00 44.41 311 SER A N 1
ATOM 2384 C CA . SER A 1 303 ? 23.188 15.733 63.492 1.00 43.99 311 SER A CA 1
ATOM 2385 C C . SER A 1 303 ? 22.405 15.371 64.750 1.00 43.85 311 SER A C 1
ATOM 2386 O O . SER A 1 303 ? 21.640 16.180 65.281 1.00 41.00 311 SER A O 1
ATOM 2389 N N . GLU A 1 304 ? 22.629 14.139 65.216 1.00 43.12 312 GLU A N 1
ATOM 2390 C CA . GLU A 1 304 ? 22.004 13.644 66.428 1.00 43.52 312 GLU A CA 1
ATOM 2391 C C . GLU A 1 304 ? 22.410 14.501 67.627 1.00 39.64 312 GLU A C 1
ATOM 2392 O O . GLU A 1 304 ? 21.564 14.863 68.437 1.00 37.78 312 GLU A O 1
ATOM 2398 N N . ALA A 1 305 ? 23.704 14.824 67.723 1.00 35.69 313 ALA A N 1
ATOM 2399 C CA . ALA A 1 305 ? 24.237 15.610 68.824 1.00 35.22 313 ALA A CA 1
ATOM 2400 C C . ALA A 1 305 ? 23.589 16.993 68.941 1.00 32.12 313 ALA A C 1
ATOM 2401 O O . ALA A 1 305 ? 23.312 17.446 70.050 1.00 31.46 313 ALA A O 1
ATOM 2403 N N . ALA A 1 306 ? 23.350 17.650 67.799 1.00 33.01 314 ALA A N 1
ATOM 2404 C CA . ALA A 1 306 ? 22.696 18.951 67.774 1.00 32.76 314 ALA A CA 1
ATOM 2405 C C . ALA A 1 306 ? 21.276 18.855 68.325 1.00 34.15 314 ALA A C 1
ATOM 2406 O O . ALA A 1 306 ? 20.872 19.673 69.149 1.00 29.76 314 ALA A O 1
ATOM 2408 N N . GLU A 1 307 ? 20.533 17.830 67.886 1.00 35.22 315 GLU A N 1
ATOM 2409 C CA . GLU A 1 307 ? 19.180 17.608 68.365 1.00 35.25 315 GLU A CA 1
ATOM 2410 C C . GLU A 1 307 ? 19.170 17.330 69.864 1.00 32.63 315 GLU A C 1
ATOM 2411 O O . GLU A 1 307 ? 18.281 17.799 70.568 1.00 34.05 315 GLU A O 1
ATOM 2417 N N . GLN A 1 308 ? 20.167 16.583 70.351 1.00 30.69 316 GLN A N 1
ATOM 2418 C CA . GLN A 1 308 ? 20.256 16.271 71.770 1.00 32.39 316 GLN A CA 1
ATOM 2419 C C . GLN A 1 308 ? 20.526 17.510 72.623 1.00 31.89 316 GLN A C 1
ATOM 2420 O O . GLN A 1 308 ? 20.007 17.626 73.727 1.00 28.47 316 GLN A O 1
ATOM 2426 N N . VAL A 1 309 ? 21.359 18.423 72.110 1.00 31.76 317 VAL A N 1
ATOM 2427 C CA . VAL A 1 309 ? 21.612 19.683 72.794 1.00 32.55 317 VAL A CA 1
ATOM 2428 C C . VAL A 1 309 ? 20.308 20.463 72.947 1.00 29.51 317 VAL A C 1
ATOM 2429 O O . VAL A 1 309 ? 20.015 20.977 74.023 1.00 30.09 317 VAL A O 1
ATOM 2433 N N . LEU A 1 310 ? 19.517 20.527 71.871 1.00 30.67 318 LEU A N 1
ATOM 2434 C CA . LEU A 1 310 ? 18.241 21.227 71.922 1.00 31.70 318 LEU A CA 1
ATOM 2435 C C . LEU A 1 310 ? 17.286 20.616 72.948 1.00 33.43 318 LEU A C 1
ATOM 2436 O O . LEU A 1 310 ? 16.633 21.345 73.690 1.00 31.18 318 LEU A O 1
ATOM 2441 N N . ARG A 1 311 ? 17.222 19.277 73.002 1.00 33.93 319 ARG A N 1
ATOM 2442 C CA . ARG A 1 311 ? 16.395 18.600 73.991 1.00 36.68 319 ARG A CA 1
ATOM 2443 C C . ARG A 1 311 ? 16.851 18.899 75.414 1.00 31.21 319 ARG A C 1
ATOM 2444 O O . ARG A 1 311 ? 16.028 19.123 76.296 1.00 31.52 319 ARG A O 1
ATOM 2452 N N . ILE A 1 312 ? 18.165 18.909 75.633 1.00 30.47 320 ILE A N 1
ATOM 2453 C CA . ILE A 1 312 ? 18.706 19.196 76.951 1.00 32.76 320 ILE A CA 1
ATOM 2454 C C . ILE A 1 312 ? 18.440 20.628 77.421 1.00 31.65 320 ILE A C 1
ATOM 2455 O O . ILE A 1 312 ? 18.158 20.855 78.595 1.00 30.66 320 ILE A O 1
ATOM 2460 N N . ILE A 1 313 ? 18.563 21.599 76.511 1.00 30.48 321 ILE A N 1
ATOM 2461 C CA . ILE A 1 313 ? 18.242 22.980 76.840 1.00 30.12 321 ILE A CA 1
ATOM 2462 C C . ILE A 1 313 ? 16.765 23.078 77.223 1.00 29.47 321 ILE A C 1
ATOM 2463 O O . ILE A 1 313 ? 16.415 23.745 78.197 1.00 30.20 321 ILE A O 1
ATOM 2468 N N . GLY A 1 314 ? 15.912 22.418 76.435 1.00 30.92 322 GLY A N 1
ATOM 2469 C CA . GLY A 1 314 ? 14.481 22.379 76.692 1.00 33.37 322 GLY A CA 1
ATOM 2470 C C . GLY A 1 314 ? 14.128 21.763 78.045 1.00 35.96 322 GLY A C 1
ATOM 2471 O O . GLY A 1 314 ? 13.287 22.295 78.768 1.00 33.56 322 GLY A O 1
ATOM 2472 N N . ASP A 1 315 ? 14.785 20.642 78.376 1.00 35.26 323 ASP A N 1
ATOM 2473 C CA . ASP A 1 315 ? 14.594 19.982 79.658 1.00 36.46 323 ASP A CA 1
ATOM 2474 C C . ASP A 1 315 ? 15.042 20.896 80.792 1.00 38.43 323 ASP A C 1
ATOM 2475 O O . ASP A 1 315 ? 14.353 21.013 81.802 1.00 40.10 323 ASP A O 1
ATOM 2480 N N . PHE A 1 316 ? 16.210 21.528 80.610 1.00 35.53 324 PHE A N 1
ATOM 2481 C CA . PHE A 1 316 ? 16.734 22.496 81.558 1.00 34.35 324 PHE A CA 1
ATOM 2482 C C . PHE A 1 316 ? 15.722 23.607 81.829 1.00 34.63 324 PHE A C 1
ATOM 2483 O O . PHE A 1 316 ? 15.478 23.963 82.977 1.00 35.57 324 PHE A O 1
ATOM 2491 N N . MET A 1 317 ? 15.117 24.127 80.756 1.00 34.09 325 MET A N 1
ATOM 2492 C CA . MET A 1 317 ? 14.118 25.181 80.852 1.00 35.29 325 MET A CA 1
ATOM 2493 C C . MET A 1 317 ? 12.862 24.695 81.578 1.00 38.92 325 MET A C 1
ATOM 2494 O O . MET A 1 317 ? 12.355 25.372 82.471 1.00 35.07 325 MET A O 1
ATOM 2499 N N . ASN A 1 318 ? 12.368 23.514 81.189 1.00 40.60 326 ASN A N 1
ATOM 2500 C CA . ASN A 1 318 ? 11.212 22.910 81.836 1.00 46.28 326 ASN A CA 1
ATOM 2501 C C . ASN A 1 318 ? 11.411 22.718 83.339 1.00 47.04 326 ASN A C 1
ATOM 2502 O O . ASN A 1 318 ? 10.517 23.034 84.116 1.00 48.63 326 ASN A O 1
ATOM 2507 N N . ASN A 1 319 ? 12.588 22.220 83.737 1.00 46.57 327 ASN A N 1
ATOM 2508 C CA . ASN A 1 319 ? 12.889 21.970 85.138 1.00 46.39 327 ASN A CA 1
ATOM 2509 C C . ASN A 1 319 ? 12.876 23.242 85.981 1.00 49.66 327 ASN A C 1
ATOM 2510 O O . ASN A 1 319 ? 12.558 23.189 87.164 1.00 49.85 327 ASN A O 1
ATOM 2515 N N . LEU A 1 320 ? 13.232 24.377 85.367 1.00 48.76 328 LEU A N 1
ATOM 2516 C CA . LEU A 1 320 ? 13.347 25.637 86.082 1.00 44.42 328 LEU A CA 1
ATOM 2517 C C . LEU A 1 320 ? 12.102 26.511 85.968 1.00 43.98 328 LEU A C 1
ATOM 2518 O O . LEU A 1 320 ? 12.016 27.533 86.638 1.00 43.42 328 LEU A O 1
ATOM 2523 N N . SER A 1 321 ? 11.145 26.095 85.132 1.00 47.68 329 SER A N 1
ATOM 2524 C CA . SER A 1 321 ? 9.943 26.869 84.871 1.00 53.22 329 SER A CA 1
ATOM 2525 C C . SER A 1 321 ? 8.745 26.460 85.762 1.00 55.91 329 SER A C 1
ATOM 2526 O O . SER A 1 321 ? 8.761 25.414 86.404 1.00 51.68 329 SER A O 1
#

Foldseek 3Di:
DLVVLVVVLVCQQPVFDDDPDDDDDDDDDDDPPDDDWDKDKDKDALDVVVRKIKMKIATPVLQVPDAFEEEEEEEADLLADDDCPPPLNVVVVVCLCVLLVHIYIYIDFHGWPVDAPPRRLVVLVSSVVSVLVCVVPVVQCVRDPHHGHHDLCQYEYEAAACGLLSQVSVQQCVQQVVDDRPVRHHQEYERALHQAFDLDADPLLVDDAHRRDHNVSSCSSCCGHHPPPDGSLPCSRHCPRPPRDDCLPTQGHEYEYEYEQNESSLVSSVVVQVVQVVSPNYHYHYYYHYPDYGPCLSVPVPDPVVVVVSVVVSVVSVVRD

Sequence (321 aa):
QVAEDCMGLLQLLSNGTVLRSESIDLITQQIPFKNNQTVLFKDSIYHKPNNLHLRLYKPISASNRTALPVVVFFHGGGFCFGSRSWPHFHNFCLTLASSLNALVVSPDYRLAPEHRLPAAFEDAEAVLTWLWDQAVSDGVNHWFEDGTDVDFDRVFVVGDSSGGNIAHQLAVRFGSGSIELTPVRVRGYVLMGPFFGGEERTNSENGPSEALLSLDLLDKFWRLSLPNGATRDHHMANPFGPTSPTLESISLEPMLVIVGGSELLRDRAKEYAYKLKKMGGKRVDYIEFENKEHGFYSNYPSSEAAEQVLRIIGDFMNNLS

InterPro domains:
  IPR013094 Alpha/beta hydrolase fold-3 [PF07859] (79-305)
  IPR029058 Alpha/Beta hydrolase fold [G3DSA:3.40.50.1820] (22-327)
  IPR029058 Alpha/Beta hydrolase fold [SSF53474] (15-327)
  IPR050466 Diverse Carboxylesterases and Gibberellin Receptors [PTHR23024] (28-306)